Protein AF-A0A7J9IEH3-F1 (afdb_monomer_lite)

Structure (mmCIF, N/CA/C/O backbone):
data_AF-A0A7J9IEH3-F1
#
_entry.id   AF-A0A7J9IEH3-F1
#
loop_
_atom_site.group_PDB
_atom_site.id
_atom_site.type_symbol
_atom_site.label_atom_id
_atom_site.label_alt_id
_atom_site.label_comp_id
_atom_site.label_asym_id
_atom_site.label_entity_id
_atom_site.label_seq_id
_atom_site.pdbx_PDB_ins_code
_atom_site.Cartn_x
_atom_site.Cartn_y
_atom_site.Cartn_z
_atom_site.occupancy
_atom_site.B_iso_or_equiv
_atom_site.auth_seq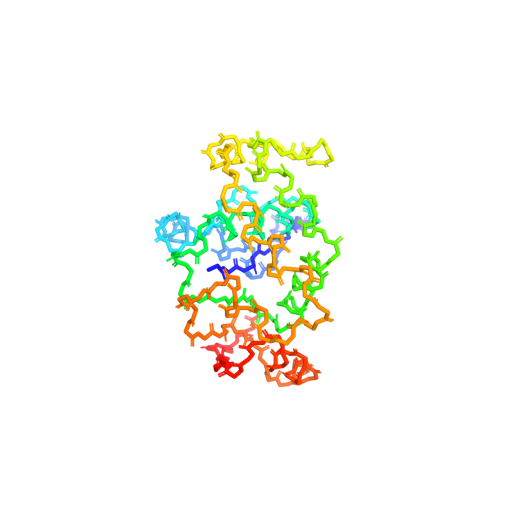_id
_atom_site.auth_comp_id
_atom_site.auth_asym_id
_atom_site.auth_atom_id
_atom_site.pdbx_PDB_model_num
ATOM 1 N N . MET A 1 1 ? -7.957 0.640 -4.911 1.00 93.56 1 MET A N 1
ATOM 2 C CA . MET A 1 1 ? -6.603 0.863 -4.373 1.00 93.56 1 MET A CA 1
ATOM 3 C C . MET A 1 1 ? -5.645 -0.097 -5.059 1.00 93.56 1 MET A C 1
ATOM 5 O O . MET A 1 1 ? -5.753 -1.296 -4.860 1.00 93.56 1 MET A O 1
ATOM 9 N N . GLU A 1 2 ? -4.714 0.398 -5.866 1.00 95.44 2 GLU A N 1
ATOM 10 C CA . GLU A 1 2 ? -3.669 -0.443 -6.461 1.00 95.44 2 GLU A CA 1
ATOM 11 C C . GLU A 1 2 ? -2.302 0.057 -5.999 1.00 95.44 2 GLU A C 1
ATOM 13 O O . GLU A 1 2 ? -2.014 1.248 -6.094 1.00 95.44 2 GLU A O 1
ATOM 18 N N . LEU A 1 3 ? -1.494 -0.856 -5.464 1.00 97.25 3 LEU A N 1
ATOM 19 C CA . LEU A 1 3 ? -0.178 -0.586 -4.907 1.00 97.25 3 LEU A CA 1
ATOM 20 C C . LEU A 1 3 ? 0.850 -0.580 -6.036 1.00 97.25 3 LEU A C 1
ATOM 22 O O . LEU A 1 3 ? 1.238 -1.637 -6.550 1.00 97.25 3 LEU A O 1
ATOM 26 N N . MET A 1 4 ? 1.280 0.616 -6.422 1.00 97.00 4 MET A N 1
ATOM 27 C CA . MET A 1 4 ? 2.117 0.856 -7.595 1.00 97.00 4 MET A CA 1
ATOM 28 C C . MET A 1 4 ? 3.425 1.528 -7.193 1.00 97.00 4 MET A C 1
ATOM 30 O O . MET A 1 4 ? 3.426 2.564 -6.540 1.00 97.00 4 MET A O 1
ATOM 34 N N . PHE A 1 5 ? 4.552 0.959 -7.614 1.00 96.31 5 PHE A N 1
ATOM 35 C CA . PHE A 1 5 ? 5.878 1.464 -7.259 1.00 96.31 5 PHE A CA 1
ATOM 36 C C . PHE A 1 5 ? 6.718 1.640 -8.518 1.00 96.31 5 PHE A C 1
ATOM 38 O O . PHE A 1 5 ? 7.091 0.658 -9.165 1.00 96.31 5 PHE A O 1
ATOM 45 N N . ALA A 1 6 ? 7.031 2.884 -8.869 1.00 94.31 6 ALA A N 1
ATOM 46 C CA . ALA A 1 6 ? 7.991 3.168 -9.920 1.00 94.31 6 ALA A CA 1
ATOM 47 C C . ALA A 1 6 ? 9.421 3.056 -9.375 1.00 94.31 6 ALA A C 1
ATOM 49 O O . ALA A 1 6 ? 9.722 3.439 -8.246 1.00 94.31 6 ALA A O 1
ATOM 50 N N . LYS A 1 7 ? 10.329 2.542 -10.204 1.00 88.19 7 LYS A N 1
ATOM 51 C CA . LYS A 1 7 ? 11.772 2.560 -9.936 1.00 88.19 7 LYS A CA 1
ATOM 52 C C . LYS A 1 7 ? 12.474 3.553 -10.858 1.00 88.19 7 LYS A C 1
ATOM 54 O O . LYS A 1 7 ? 12.063 3.667 -12.020 1.00 88.19 7 LYS A O 1
ATOM 59 N N . PRO A 1 8 ? 13.509 4.264 -10.374 1.00 86.56 8 PRO A N 1
ATOM 60 C CA . PRO A 1 8 ? 14.283 5.165 -11.213 1.00 86.56 8 PRO A CA 1
ATOM 61 C C . PRO A 1 8 ? 14.902 4.391 -12.381 1.00 86.56 8 PRO A C 1
ATOM 63 O O . PRO A 1 8 ? 15.298 3.235 -12.247 1.00 86.56 8 PRO A O 1
ATOM 66 N N . GLY A 1 9 ? 14.924 5.032 -13.547 1.00 87.88 9 GLY A N 1
ATOM 67 C CA . GLY A 1 9 ? 15.653 4.514 -14.698 1.00 87.88 9 GLY A CA 1
ATOM 68 C C . GLY A 1 9 ? 17.128 4.886 -14.615 1.00 87.88 9 GLY A C 1
ATOM 69 O O . GLY A 1 9 ? 17.488 5.821 -13.904 1.00 87.88 9 GLY A O 1
ATOM 70 N N . ILE A 1 10 ? 17.948 4.186 -15.387 1.00 93.69 10 ILE A N 1
ATOM 71 C CA . ILE A 1 10 ? 19.361 4.502 -15.589 1.00 93.69 10 ILE A CA 1
ATOM 72 C C . ILE A 1 10 ? 19.593 4.904 -17.044 1.00 93.69 10 ILE A C 1
ATOM 74 O O . ILE A 1 10 ? 18.880 4.458 -17.946 1.00 93.69 10 ILE A O 1
ATOM 78 N N . GLU A 1 11 ? 20.586 5.750 -17.276 1.00 96.06 11 GLU A N 1
ATOM 79 C CA . GLU A 1 11 ? 21.063 6.063 -18.618 1.00 96.06 11 GLU A CA 1
ATOM 80 C C . GLU A 1 11 ? 22.251 5.161 -18.948 1.00 96.06 11 GLU A C 1
ATOM 82 O O . GLU A 1 11 ? 23.162 4.984 -18.142 1.00 96.06 11 GLU A O 1
ATOM 87 N N . THR A 1 12 ? 22.200 4.523 -20.111 1.00 96.44 12 THR A N 1
ATOM 88 C CA . THR A 1 12 ? 23.291 3.680 -20.608 1.00 96.44 12 THR A CA 1
ATOM 89 C C . THR A 1 12 ? 24.391 4.551 -21.227 1.00 96.44 12 THR A C 1
ATOM 91 O O . THR A 1 12 ? 24.102 5.672 -21.644 1.00 96.44 12 THR A O 1
ATOM 94 N N . PRO A 1 13 ? 25.622 4.035 -21.411 1.00 97.62 13 PRO A N 1
ATOM 95 C CA . PRO A 1 13 ? 26.694 4.776 -22.089 1.00 97.62 13 PRO A CA 1
ATOM 96 C C . PRO A 1 13 ? 26.346 5.265 -23.507 1.00 97.62 13 PRO A C 1
ATOM 98 O O . PRO A 1 13 ? 26.970 6.191 -24.008 1.00 97.62 13 PRO A O 1
ATOM 101 N N . SER A 1 14 ? 25.344 4.656 -24.151 1.00 96.19 14 SER A N 1
ATOM 102 C CA . SER A 1 14 ? 24.843 5.056 -25.474 1.00 96.19 14 SER A CA 1
ATOM 103 C C . SER A 1 14 ? 23.824 6.210 -25.452 1.00 96.19 14 SER A C 1
ATOM 105 O O . SER A 1 14 ? 23.314 6.590 -26.502 1.00 96.19 14 SER A O 1
ATOM 107 N N . GLY A 1 15 ? 23.466 6.733 -24.273 1.00 95.75 15 GLY A N 1
ATOM 108 C CA . GLY A 1 15 ? 22.411 7.743 -24.093 1.00 95.75 15 GLY A CA 1
ATOM 109 C C . GLY A 1 15 ? 20.986 7.170 -24.031 1.00 95.75 15 GLY A C 1
ATOM 110 O O . GLY A 1 15 ? 20.013 7.896 -23.818 1.00 95.75 15 GLY A O 1
ATOM 111 N N . LEU A 1 16 ? 20.818 5.851 -24.192 1.00 95.25 16 LEU A N 1
ATOM 112 C CA . LEU A 1 16 ? 19.511 5.201 -24.064 1.00 95.25 16 LEU A CA 1
ATOM 113 C C . LEU A 1 16 ? 19.104 5.049 -22.594 1.00 95.25 16 LEU A C 1
ATOM 115 O O . LEU A 1 16 ? 19.905 4.621 -21.764 1.00 95.25 16 LEU A O 1
ATOM 119 N N . LYS A 1 17 ? 17.829 5.319 -22.285 1.00 94.00 17 LYS A N 1
ATOM 120 C CA . LYS A 1 17 ? 17.251 5.137 -20.942 1.00 94.00 17 LYS A CA 1
ATOM 121 C C . LYS A 1 17 ? 16.735 3.711 -20.736 1.00 94.00 17 LYS A C 1
ATOM 123 O O . LYS A 1 17 ? 15.781 3.295 -21.401 1.00 94.00 17 LYS A O 1
ATOM 128 N N . ALA A 1 18 ? 17.291 3.010 -19.752 1.00 94.44 18 ALA A N 1
ATOM 129 C CA . ALA A 1 18 ? 16.840 1.703 -19.286 1.00 94.44 18 ALA A CA 1
ATOM 130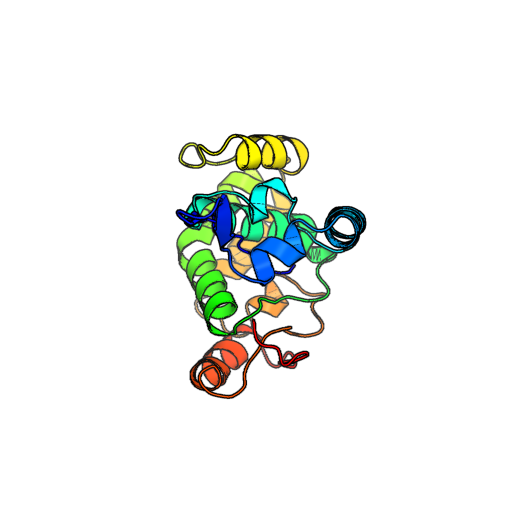 C C . ALA A 1 18 ? 15.993 1.849 -18.010 1.00 94.44 18 ALA A C 1
ATOM 132 O O . ALA A 1 18 ? 16.356 2.554 -17.072 1.00 94.44 18 ALA A O 1
ATOM 133 N N . SER A 1 19 ? 14.820 1.218 -17.973 1.00 94.00 19 SER A N 1
ATOM 134 C CA . SER A 1 19 ? 13.922 1.234 -16.807 1.00 94.00 19 SER A CA 1
ATOM 135 C C . SER A 1 19 ? 12.929 0.081 -16.888 1.00 94.00 19 SER A C 1
ATOM 137 O O . SER A 1 19 ? 12.708 -0.456 -17.973 1.00 94.00 19 SER A O 1
ATOM 139 N N . ALA A 1 20 ? 12.312 -0.269 -15.758 1.00 93.62 20 ALA A N 1
ATOM 140 C CA . ALA A 1 20 ? 11.245 -1.263 -15.726 1.00 93.62 20 ALA A CA 1
ATOM 141 C C . ALA A 1 20 ? 10.070 -0.856 -16.633 1.00 93.62 20 ALA A C 1
ATOM 143 O O . ALA A 1 20 ? 9.688 0.320 -16.678 1.00 93.62 20 ALA A O 1
ATOM 144 N N . VAL A 1 21 ? 9.464 -1.834 -17.314 1.00 94.00 21 VAL A N 1
ATOM 145 C CA . VAL A 1 21 ? 8.304 -1.609 -18.193 1.00 94.00 21 VAL A CA 1
ATOM 146 C C . VAL A 1 21 ? 7.152 -0.916 -17.455 1.00 94.00 21 VAL A C 1
ATOM 148 O O . VAL A 1 21 ? 6.574 0.033 -17.983 1.00 94.00 21 VAL A O 1
ATOM 151 N N . SER A 1 22 ? 6.898 -1.287 -16.196 1.00 92.12 22 SER A N 1
ATOM 152 C CA . SER A 1 22 ? 5.886 -0.658 -15.336 1.00 92.12 22 SER A CA 1
ATOM 153 C C . SER A 1 22 ? 6.175 0.824 -15.088 1.00 92.12 22 SER A C 1
ATOM 155 O O . SER A 1 22 ? 5.293 1.655 -15.282 1.00 92.12 22 SER A O 1
ATOM 157 N N . THR A 1 23 ? 7.423 1.190 -14.764 1.00 92.94 23 THR A N 1
ATOM 158 C CA . THR A 1 23 ? 7.835 2.598 -14.627 1.00 92.94 23 THR A CA 1
ATOM 159 C C . THR A 1 23 ? 7.527 3.387 -15.900 1.00 92.94 23 THR A C 1
ATOM 161 O O . THR A 1 23 ? 7.050 4.520 -15.820 1.00 92.94 23 THR A O 1
ATOM 164 N N . ARG A 1 24 ? 7.814 2.827 -17.084 1.00 92.00 24 ARG A N 1
ATOM 165 C CA . ARG A 1 24 ? 7.531 3.505 -18.361 1.00 92.00 24 ARG A CA 1
ATOM 166 C C . ARG A 1 24 ? 6.030 3.633 -18.600 1.00 92.00 24 ARG A C 1
ATOM 168 O O . ARG A 1 24 ? 5.588 4.716 -18.973 1.00 92.00 24 ARG A O 1
ATOM 175 N N . ALA A 1 25 ? 5.265 2.576 -18.333 1.00 91.38 25 ALA A N 1
ATOM 176 C CA . ALA A 1 25 ? 3.811 2.577 -18.457 1.00 91.38 25 ALA A CA 1
ATOM 177 C C . ALA A 1 25 ? 3.170 3.651 -17.562 1.00 91.38 25 ALA A C 1
ATOM 179 O O . ALA A 1 25 ? 2.393 4.470 -18.049 1.00 91.38 25 ALA A O 1
ATOM 180 N N . PHE A 1 26 ? 3.586 3.740 -16.293 1.00 92.88 26 PHE A N 1
ATOM 181 C CA . PHE A 1 26 ? 3.091 4.751 -15.354 1.00 92.88 26 PHE A CA 1
ATOM 182 C C . PHE A 1 26 ? 3.448 6.190 -15.767 1.00 92.88 26 PHE A C 1
ATOM 184 O O . PHE A 1 26 ? 2.747 7.132 -15.406 1.00 92.88 26 PHE A O 1
ATOM 191 N N . LYS A 1 27 ? 4.519 6.401 -16.546 1.00 92.06 27 LYS A N 1
ATOM 192 C CA . LYS A 1 27 ? 4.868 7.731 -17.084 1.00 92.06 27 LYS A CA 1
ATOM 193 C C . LYS A 1 27 ? 4.008 8.147 -18.282 1.00 92.06 27 LYS A C 1
ATOM 195 O O . LYS A 1 27 ? 4.016 9.334 -18.617 1.00 92.06 27 LYS A O 1
ATOM 200 N N . GLY A 1 28 ? 3.306 7.211 -18.923 1.00 91.94 28 GLY A N 1
ATOM 201 C CA . GLY A 1 28 ? 2.490 7.468 -20.108 1.00 91.94 28 GLY A CA 1
ATOM 202 C C . GLY A 1 28 ? 1.374 8.485 -19.849 1.00 91.94 28 GLY A C 1
ATOM 203 O O . GLY A 1 28 ? 0.756 8.492 -18.785 1.00 91.94 28 GLY A O 1
ATOM 204 N N . SER A 1 29 ? 1.092 9.341 -20.834 1.00 90.06 29 SER A N 1
ATOM 205 C CA . SER A 1 29 ? 0.052 10.378 -20.740 1.00 90.06 29 SER A CA 1
ATOM 206 C C . SER A 1 29 ? -1.335 9.790 -20.474 1.00 90.06 29 SER A C 1
ATOM 208 O O . SER A 1 29 ? -2.060 10.305 -19.626 1.00 90.06 29 SER A O 1
ATOM 210 N N . SER A 1 30 ? -1.673 8.674 -21.127 1.00 91.62 30 SER A N 1
ATOM 211 C CA . SER A 1 30 ? -2.942 7.973 -20.916 1.00 91.62 30 SER A CA 1
ATOM 212 C C . SER A 1 30 ? -3.105 7.504 -19.472 1.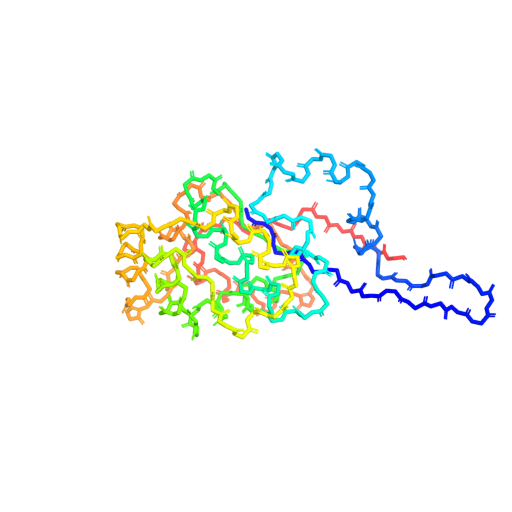00 91.62 30 SER A C 1
ATOM 214 O O . SER A 1 30 ? -4.165 7.706 -18.888 1.00 91.62 30 SER A O 1
ATOM 216 N N . PHE A 1 31 ? -2.047 6.948 -18.867 1.00 92.75 31 PHE A N 1
ATOM 217 C CA . PHE A 1 31 ? -2.079 6.525 -17.466 1.00 92.75 31 PHE A CA 1
ATOM 218 C C . PHE A 1 31 ? -2.266 7.722 -16.527 1.00 92.75 31 PHE A C 1
ATOM 220 O O . PHE A 1 31 ? -3.143 7.705 -15.668 1.00 92.75 31 PHE A O 1
ATOM 227 N N . LYS A 1 32 ? -1.513 8.809 -16.737 1.00 91.81 32 LYS A N 1
ATOM 228 C CA . LYS A 1 32 ? -1.660 10.039 -15.941 1.00 91.81 32 LYS A CA 1
ATOM 229 C C . LYS A 1 32 ? -3.074 10.623 -16.004 1.00 91.81 32 LYS A C 1
ATOM 231 O O . LYS A 1 32 ? -3.568 11.112 -14.995 1.00 91.81 32 LYS A O 1
ATOM 236 N N . ALA A 1 33 ? -3.726 10.561 -17.166 1.00 92.19 33 ALA A N 1
ATOM 237 C CA . ALA A 1 33 ? -5.073 11.097 -17.357 1.00 92.19 33 ALA A CA 1
ATOM 238 C C . ALA A 1 33 ? -6.166 10.285 -16.636 1.00 92.19 33 ALA A C 1
ATOM 240 O O . ALA A 1 33 ? -7.179 10.855 -16.222 1.00 92.19 33 ALA A O 1
ATOM 241 N N . ILE A 1 34 ? -5.981 8.968 -16.492 1.00 93.75 34 ILE A N 1
ATOM 242 C CA . ILE A 1 34 ? -6.936 8.095 -15.788 1.00 93.75 34 ILE A CA 1
ATOM 243 C C . ILE A 1 34 ? -6.638 7.975 -14.293 1.00 93.75 34 ILE A C 1
ATOM 245 O O . ILE A 1 34 ? -7.556 7.697 -13.525 1.00 93.75 34 ILE A O 1
ATOM 249 N N . LEU A 1 35 ? -5.385 8.202 -13.879 1.00 92.88 35 LEU A N 1
ATOM 250 C CA . LEU A 1 35 ? -4.927 7.992 -12.509 1.00 92.88 35 LEU A CA 1
ATOM 251 C C . LEU A 1 35 ? -5.847 8.626 -11.446 1.00 92.88 35 LEU A C 1
ATOM 253 O O . LEU A 1 35 ? -6.373 7.872 -10.628 1.00 92.88 35 LEU A O 1
ATOM 257 N N . PRO A 1 36 ? -6.132 9.947 -11.472 1.00 90.69 36 PRO A N 1
ATOM 258 C CA . PRO A 1 36 ? -6.956 10.585 -10.441 1.00 90.69 36 PRO A CA 1
ATOM 259 C C . PRO A 1 36 ? -8.435 10.168 -10.476 1.00 90.69 36 PRO A C 1
ATOM 261 O O . PRO A 1 36 ? -9.176 10.499 -9.561 1.00 90.69 36 PRO A O 1
ATOM 264 N N . LYS A 1 37 ? -8.888 9.482 -11.535 1.00 91.31 37 LYS A N 1
ATOM 265 C CA . LYS A 1 37 ? -10.283 9.034 -11.682 1.00 91.31 37 LYS A CA 1
ATOM 266 C C . LYS A 1 37 ? -10.516 7.629 -11.138 1.00 91.31 37 LYS A C 1
ATOM 268 O O . LYS A 1 37 ? -11.649 7.288 -10.825 1.00 91.31 37 LYS A O 1
ATOM 273 N N . LEU A 1 38 ? -9.474 6.796 -11.120 1.00 92.50 38 LEU A N 1
ATOM 274 C CA . LEU A 1 38 ? -9.596 5.357 -10.868 1.00 92.50 38 LEU A CA 1
ATOM 275 C C . LEU A 1 38 ? -8.809 4.883 -9.644 1.00 92.50 38 LEU A C 1
ATOM 277 O O . LEU A 1 38 ? -9.073 3.793 -9.134 1.00 92.50 38 LEU A O 1
ATOM 281 N N . TYR A 1 39 ? -7.837 5.667 -9.178 1.00 94.81 39 TYR A N 1
ATOM 282 C CA . TYR A 1 39 ? -6.899 5.239 -8.151 1.00 94.81 39 TYR A CA 1
ATOM 283 C C . TYR A 1 39 ? -6.854 6.201 -6.975 1.00 94.81 39 TYR A C 1
ATOM 285 O O . TYR A 1 39 ? -6.887 7.416 -7.126 1.00 94.81 39 TYR A O 1
ATOM 293 N N . THR A 1 40 ? -6.693 5.618 -5.791 1.00 94.31 40 THR A N 1
ATOM 294 C CA . THR A 1 40 ? -6.621 6.329 -4.511 1.00 94.31 40 THR A CA 1
ATOM 295 C C . THR A 1 40 ? -5.299 7.069 -4.310 1.00 94.31 40 THR A C 1
ATOM 297 O O . THR A 1 40 ? -5.211 7.952 -3.461 1.00 94.31 40 THR A O 1
ATOM 300 N N . SER A 1 41 ? -4.248 6.677 -5.035 1.00 95.06 41 SER A N 1
ATOM 301 C CA . SER A 1 41 ? -2.884 7.168 -4.841 1.00 95.06 41 SER A CA 1
ATOM 302 C C . SER A 1 41 ? -2.479 8.133 -5.961 1.00 95.06 41 SER A C 1
ATOM 304 O O . SER A 1 41 ? -2.471 7.729 -7.126 1.00 95.06 41 SER A O 1
ATOM 306 N N . PRO A 1 42 ? -2.106 9.383 -5.626 1.00 95.12 42 PRO A N 1
ATOM 307 C CA . PRO A 1 42 ? -1.602 10.354 -6.591 1.00 95.12 42 PRO A CA 1
ATOM 308 C C . PRO A 1 42 ? -0.304 9.923 -7.276 1.00 95.12 42 PRO A C 1
ATOM 310 O O . PRO A 1 42 ? 0.431 9.055 -6.794 1.00 95.12 42 PRO A O 1
ATOM 313 N N . PHE A 1 43 ? -0.000 10.585 -8.392 1.00 94.81 43 PHE A N 1
ATOM 314 C CA . PHE A 1 43 ? 1.165 10.294 -9.227 1.00 94.81 43 PHE A CA 1
ATOM 315 C C . PHE A 1 43 ? 2.474 10.419 -8.441 1.00 94.81 43 PHE A C 1
ATOM 317 O O . PHE A 1 43 ? 3.357 9.571 -8.547 1.00 94.81 43 PHE A O 1
ATOM 324 N N . GLU A 1 44 ? 2.573 11.447 -7.608 1.00 94.94 44 GLU A N 1
ATOM 325 C CA . GLU A 1 44 ? 3.727 11.768 -6.775 1.00 94.94 44 GLU A CA 1
ATOM 326 C C . GLU A 1 44 ? 4.094 10.601 -5.853 1.00 94.94 44 GLU A C 1
ATOM 328 O O . GLU A 1 44 ? 5.269 10.289 -5.688 1.00 94.94 44 GLU A O 1
ATOM 333 N N . ILE A 1 45 ? 3.093 9.890 -5.324 1.00 96.81 45 ILE A N 1
ATOM 334 C CA . ILE A 1 45 ? 3.314 8.763 -4.414 1.00 96.81 45 ILE A CA 1
ATOM 335 C C . ILE A 1 45 ? 3.891 7.560 -5.153 1.00 96.81 45 ILE A C 1
ATOM 337 O O . ILE A 1 45 ? 4.810 6.907 -4.658 1.00 96.81 45 ILE A O 1
ATOM 341 N N . ILE A 1 46 ? 3.378 7.271 -6.351 1.00 96.38 46 ILE A N 1
ATOM 342 C CA . ILE A 1 46 ? 3.838 6.151 -7.188 1.00 96.38 46 ILE A CA 1
ATOM 343 C C . ILE A 1 46 ? 5.309 6.344 -7.580 1.00 96.38 46 ILE A C 1
ATOM 345 O O . ILE A 1 46 ? 6.057 5.371 -7.697 1.00 96.38 46 ILE A O 1
ATOM 349 N N . PHE A 1 47 ? 5.719 7.601 -7.771 1.00 95.56 47 PHE A N 1
ATOM 350 C CA . PHE A 1 47 ? 7.067 7.993 -8.181 1.00 95.56 47 PHE A CA 1
ATOM 351 C C . PHE A 1 47 ? 7.981 8.428 -7.034 1.00 95.56 47 PHE A C 1
ATOM 353 O O . PHE A 1 47 ? 9.128 8.795 -7.300 1.00 95.56 47 PHE A O 1
ATOM 360 N N . CYS A 1 48 ? 7.524 8.336 -5.784 1.00 96.44 48 CYS A N 1
ATOM 361 C CA . CYS A 1 48 ? 8.373 8.580 -4.630 1.00 96.44 48 CYS A CA 1
ATOM 362 C C . CYS A 1 48 ? 9.551 7.578 -4.638 1.00 96.44 48 CYS A C 1
ATOM 364 O O . CYS A 1 48 ? 9.330 6.360 -4.675 1.00 96.44 48 CYS A O 1
ATOM 366 N N . PRO A 1 49 ? 10.811 8.057 -4.629 1.00 93.88 49 PRO A N 1
ATOM 367 C CA . PRO A 1 49 ? 11.987 7.193 -4.725 1.00 93.88 49 PRO A CA 1
ATOM 368 C C . PRO A 1 49 ? 12.151 6.307 -3.483 1.00 93.88 49 PRO A C 1
ATOM 370 O O . PRO A 1 49 ? 12.637 5.175 -3.585 1.00 93.88 49 PRO A O 1
ATOM 373 N N . ASP A 1 50 ? 11.700 6.789 -2.323 1.00 96.56 50 ASP A N 1
ATOM 374 C CA . ASP A 1 50 ? 11.637 6.005 -1.099 1.00 96.56 50 ASP A CA 1
ATOM 375 C C . ASP A 1 50 ? 10.385 5.116 -1.107 1.00 96.56 50 ASP A C 1
ATOM 377 O O . ASP A 1 50 ? 9.252 5.541 -0.872 1.00 96.56 50 ASP A O 1
ATOM 381 N N . THR A 1 51 ? 10.602 3.824 -1.350 1.00 95.38 51 THR A N 1
ATOM 382 C CA . THR A 1 51 ? 9.520 2.834 -1.407 1.00 95.38 51 THR A CA 1
ATOM 383 C C . THR A 1 51 ? 8.790 2.686 -0.067 1.00 95.38 51 THR A C 1
ATOM 385 O O . THR A 1 51 ? 7.611 2.336 -0.068 1.00 95.38 51 THR A O 1
ATOM 388 N N . LYS A 1 52 ? 9.443 2.965 1.071 1.00 97.50 52 LYS A N 1
ATOM 389 C CA . LYS A 1 52 ? 8.801 2.916 2.391 1.00 97.50 52 LYS A CA 1
ATOM 390 C C . LYS A 1 52 ? 7.809 4.070 2.544 1.00 97.50 52 LYS A C 1
ATOM 392 O O . LYS A 1 52 ? 6.669 3.831 2.934 1.00 97.50 52 LYS A O 1
ATOM 397 N N . GLN A 1 53 ? 8.221 5.288 2.190 1.00 98.25 53 GLN A N 1
ATOM 398 C CA . GLN A 1 53 ? 7.342 6.464 2.220 1.00 98.25 53 GLN A CA 1
ATOM 399 C C . GLN A 1 53 ? 6.181 6.317 1.235 1.00 98.25 53 GLN A C 1
ATOM 401 O O . GLN A 1 53 ? 5.030 6.550 1.604 1.00 98.25 53 GLN A O 1
ATOM 406 N N . SER A 1 54 ? 6.471 5.842 0.018 1.00 98.00 54 SER A N 1
ATOM 407 C CA . SER A 1 54 ? 5.450 5.520 -0.982 1.00 98.00 54 SER A CA 1
ATOM 408 C C . SER A 1 54 ? 4.423 4.531 -0.428 1.00 98.00 54 SER A C 1
ATOM 410 O O . SER A 1 54 ? 3.229 4.813 -0.440 1.00 98.00 54 SER A O 1
ATOM 412 N N . MET A 1 55 ? 4.870 3.396 0.125 1.00 98.38 55 MET A N 1
ATOM 413 C CA . MET A 1 55 ? 3.979 2.360 0.659 1.00 98.38 55 MET A CA 1
ATOM 414 C C . MET A 1 55 ? 3.088 2.891 1.784 1.00 98.38 55 MET A C 1
ATOM 416 O O . MET A 1 55 ? 1.884 2.640 1.769 1.00 98.38 55 MET A O 1
ATOM 420 N N . TYR A 1 56 ? 3.664 3.659 2.713 1.00 98.62 56 TYR A N 1
ATOM 421 C CA . TYR A 1 56 ? 2.917 4.282 3.802 1.00 98.62 56 TYR A CA 1
ATOM 422 C C . TYR A 1 56 ? 1.821 5.215 3.276 1.00 98.62 56 TYR A C 1
ATOM 424 O O . TYR A 1 56 ? 0.659 5.071 3.649 1.00 98.62 56 TYR A O 1
ATOM 432 N N . CYS A 1 57 ? 2.158 6.111 2.344 1.00 98.31 57 CYS A N 1
ATOM 433 C CA . CYS A 1 57 ? 1.197 7.060 1.783 1.00 98.31 57 CYS A CA 1
ATOM 434 C C . CYS A 1 57 ? 0.106 6.371 0.948 1.00 98.31 57 CYS A C 1
ATOM 436 O O . CYS A 1 57 ? -1.057 6.759 1.029 1.00 98.31 57 CYS A O 1
ATOM 438 N N . GLN A 1 58 ? 0.438 5.330 0.172 1.00 98.56 58 GLN A N 1
ATOM 439 C CA . GLN A 1 58 ? -0.567 4.585 -0.600 1.00 98.56 58 GLN A CA 1
ATOM 440 C C . GLN A 1 58 ? -1.590 3.899 0.306 1.00 98.56 58 GLN A C 1
ATOM 442 O O . GLN A 1 58 ? -2.788 3.977 0.033 1.00 98.56 58 GLN A O 1
ATOM 447 N N . ILE A 1 59 ? -1.131 3.279 1.398 1.00 98.56 59 ILE A N 1
ATOM 448 C CA . ILE A 1 59 ? -2.011 2.654 2.392 1.00 98.56 59 ILE A CA 1
ATOM 449 C C . ILE A 1 59 ? -2.853 3.721 3.099 1.00 98.56 59 ILE A C 1
ATOM 451 O O . ILE A 1 59 ? -4.070 3.570 3.169 1.00 98.56 59 ILE A O 1
ATOM 455 N N . LEU A 1 60 ? -2.239 4.820 3.553 1.00 98.56 60 LEU A N 1
ATOM 456 C CA . LEU A 1 60 ? -2.938 5.929 4.208 1.00 98.56 60 LEU A CA 1
ATOM 457 C C . LEU A 1 60 ? -4.075 6.477 3.335 1.00 98.56 60 LEU A C 1
ATOM 459 O O . LEU A 1 60 ? -5.213 6.582 3.786 1.00 98.56 60 LEU A O 1
ATOM 463 N N . PHE A 1 61 ? -3.802 6.772 2.064 1.00 97.81 61 PHE A N 1
ATOM 464 C CA . PHE A 1 61 ? -4.820 7.309 1.156 1.00 97.81 61 PHE A CA 1
ATOM 465 C C . PHE A 1 61 ? -5.881 6.274 0.790 1.00 97.81 61 PHE A C 1
ATOM 467 O O . PHE A 1 61 ? -7.043 6.632 0.598 1.00 97.81 61 PHE A O 1
ATOM 474 N N . GLY A 1 62 ? -5.505 4.995 0.735 1.00 98.00 62 GLY A N 1
ATOM 475 C CA . GLY A 1 62 ? -6.447 3.894 0.590 1.00 98.00 62 GLY A CA 1
ATOM 476 C C . GLY A 1 62 ? -7.390 3.744 1.784 1.00 98.00 62 GLY A C 1
A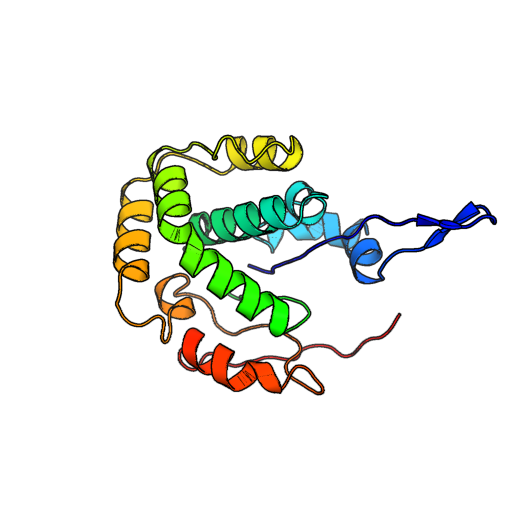TOM 477 O O . GLY A 1 62 ? -8.557 3.422 1.581 1.00 98.00 62 GLY A O 1
ATOM 478 N N . LEU A 1 63 ? -6.917 3.991 3.009 1.00 98.44 63 LEU A N 1
ATOM 479 C CA . LEU A 1 63 ? -7.744 3.987 4.222 1.00 98.44 63 LEU A CA 1
ATOM 480 C C . LEU A 1 63 ? -8.692 5.192 4.272 1.00 98.44 63 LEU A C 1
ATOM 482 O O . LEU A 1 63 ? -9.863 5.029 4.597 1.00 98.44 63 LEU A O 1
ATOM 486 N N . ILE A 1 64 ? -8.217 6.383 3.891 1.00 98.00 64 ILE A N 1
ATOM 487 C CA . ILE A 1 64 ? -9.049 7.600 3.822 1.00 98.00 64 ILE A CA 1
ATOM 488 C C . ILE A 1 64 ? -10.207 7.422 2.835 1.00 98.00 64 ILE A C 1
ATOM 490 O O . ILE A 1 64 ? -11.336 7.797 3.129 1.00 98.00 64 ILE A O 1
ATOM 494 N N . GLN A 1 65 ? -9.942 6.801 1.685 1.00 97.06 65 GLN A N 1
ATOM 495 C CA . GLN A 1 65 ? -10.932 6.557 0.630 1.00 97.06 65 GLN A CA 1
ATOM 496 C C . GLN A 1 65 ? -11.563 5.159 0.735 1.00 97.06 65 GLN A C 1
ATOM 498 O O . GLN A 1 65 ? -11.991 4.590 -0.271 1.00 97.06 65 GLN A O 1
ATOM 503 N N . ARG A 1 66 ? -11.602 4.555 1.932 1.00 97.56 66 ARG A N 1
ATOM 504 C CA . ARG A 1 66 ? -11.941 3.130 2.098 1.00 97.56 66 ARG A CA 1
ATOM 505 C C . ARG A 1 66 ? -13.278 2.715 1.483 1.00 97.56 66 ARG A C 1
ATOM 507 O O . ARG A 1 66 ? -13.393 1.613 0.949 1.00 97.56 66 ARG A O 1
ATOM 514 N N . ASP A 1 67 ? -14.267 3.605 1.524 1.00 97.19 67 ASP A N 1
ATOM 515 C CA . ASP A 1 67 ? -15.621 3.359 1.027 1.00 97.19 67 ASP A CA 1
ATOM 516 C C . ASP A 1 67 ? -15.753 3.509 -0.494 1.00 97.19 67 ASP A C 1
ATOM 518 O O . ASP A 1 67 ? -16.813 3.219 -1.050 1.00 97.19 67 ASP A O 1
ATOM 522 N N . GLU A 1 68 ? -14.690 3.920 -1.181 1.00 97.00 68 GLU A N 1
ATOM 523 C CA . GLU A 1 68 ? -14.607 4.005 -2.644 1.00 97.00 68 GLU A CA 1
ATOM 524 C C . GLU A 1 68 ? -13.812 2.831 -3.238 1.00 97.00 68 GLU A C 1
ATOM 526 O O . GLU A 1 68 ? -13.860 2.562 -4.440 1.00 97.00 68 GLU A O 1
ATOM 531 N N . VAL A 1 69 ? -13.093 2.080 -2.398 1.00 98.12 69 VAL A N 1
ATOM 532 C CA . VAL A 1 69 ? -12.242 0.976 -2.841 1.00 98.12 69 VAL A CA 1
ATOM 533 C C . VAL A 1 69 ? -13.086 -0.238 -3.234 1.00 98.12 69 VAL A C 1
ATOM 535 O O . VAL A 1 69 ? -13.608 -0.970 -2.396 1.00 98.12 69 VAL A O 1
ATOM 538 N N . VAL A 1 70 ? -13.168 -0.484 -4.544 1.00 97.94 70 VAL A N 1
ATOM 539 C CA . VAL A 1 70 ? -13.831 -1.666 -5.131 1.00 97.94 70 VAL A CA 1
ATOM 540 C C . VAL A 1 70 ? -12.864 -2.793 -5.506 1.00 97.94 70 VAL A C 1
ATOM 542 O O . VAL A 1 70 ? -13.287 -3.930 -5.704 1.00 97.94 70 VAL A O 1
ATOM 545 N N . MET A 1 71 ? -11.567 -2.501 -5.588 1.00 97.12 71 MET A N 1
ATOM 546 C CA . MET A 1 71 ? -10.509 -3.455 -5.931 1.00 97.12 71 MET A CA 1
ATOM 547 C C . MET A 1 71 ? -9.242 -3.120 -5.148 1.00 97.12 71 MET A C 1
ATOM 549 O O . MET A 1 71 ? -8.901 -1.940 -5.010 1.00 97.12 71 MET A O 1
ATOM 553 N N . ILE A 1 72 ? -8.556 -4.154 -4.656 1.00 97.88 72 ILE A N 1
ATOM 554 C CA . ILE A 1 72 ? -7.232 -4.048 -4.035 1.00 97.88 72 ILE A CA 1
ATOM 555 C C . ILE A 1 72 ? -6.238 -4.856 -4.850 1.00 97.88 72 ILE A C 1
ATOM 557 O O . ILE A 1 72 ? -6.558 -5.956 -5.283 1.00 97.88 72 ILE A O 1
ATOM 561 N N . GLY A 1 73 ? -5.035 -4.345 -5.078 1.00 96.94 73 GLY A N 1
ATOM 562 C CA . GLY A 1 73 ? -4.102 -5.079 -5.917 1.00 96.94 73 GLY A CA 1
ATOM 563 C C . GLY A 1 73 ? -2.693 -4.538 -5.952 1.00 96.94 73 GLY A C 1
ATOM 564 O O . GLY A 1 73 ? -2.385 -3.485 -5.404 1.00 96.94 73 GLY A O 1
ATOM 565 N N . SER A 1 74 ? -1.843 -5.303 -6.616 1.00 97.31 74 SER A N 1
ATOM 566 C CA . SER A 1 74 ? -0.514 -4.924 -7.084 1.00 97.31 74 SER A CA 1
ATOM 567 C C . SER A 1 74 ? -0.121 -5.911 -8.176 1.00 97.31 74 SER A C 1
ATOM 569 O O . SER A 1 74 ? -0.711 -6.988 -8.270 1.00 97.31 74 SER A O 1
ATOM 571 N N . ILE A 1 75 ? 0.923 -5.605 -8.947 1.00 96.19 75 ILE A N 1
ATOM 572 C CA . ILE A 1 75 ? 1.387 -6.487 -10.025 1.00 96.19 75 ILE A CA 1
ATOM 573 C C . ILE A 1 75 ? 1.626 -7.917 -9.518 1.00 96.19 75 ILE A C 1
ATOM 575 O O . ILE A 1 75 ? 1.172 -8.867 -10.146 1.00 96.19 75 ILE A O 1
ATOM 579 N N . PHE A 1 76 ? 2.272 -8.077 -8.362 1.00 97.12 76 PHE A N 1
ATOM 580 C CA . PHE A 1 76 ? 2.613 -9.384 -7.796 1.00 97.12 76 PHE A CA 1
ATOM 581 C C . PHE A 1 76 ? 2.009 -9.593 -6.408 1.00 97.12 76 PHE A C 1
ATOM 583 O O . PHE A 1 76 ? 1.989 -8.664 -5.593 1.00 97.12 76 PHE A O 1
ATOM 590 N N . ALA A 1 77 ? 1.597 -10.835 -6.125 1.00 97.69 77 ALA A N 1
ATOM 591 C CA . ALA A 1 77 ? 0.992 -11.222 -4.850 1.00 97.69 77 ALA A CA 1
ATOM 592 C C . ALA A 1 77 ? 1.892 -10.884 -3.652 1.00 97.69 77 ALA A C 1
ATOM 594 O O . ALA A 1 77 ? 1.415 -10.410 -2.620 1.00 97.69 77 ALA A O 1
ATOM 595 N N . SER A 1 78 ? 3.207 -11.042 -3.823 1.00 97.75 78 SER A N 1
ATOM 596 C CA . SER A 1 78 ? 4.219 -10.699 -2.820 1.00 97.75 78 SER A CA 1
ATOM 597 C C . SER A 1 78 ? 4.123 -9.247 -2.344 1.00 97.75 78 SER A C 1
ATOM 599 O O . SER A 1 78 ? 4.284 -8.973 -1.155 1.00 97.75 78 SER A O 1
ATOM 601 N N . THR A 1 79 ? 3.824 -8.310 -3.246 1.00 97.62 79 THR A N 1
ATOM 602 C CA . THR A 1 79 ? 3.670 -6.892 -2.912 1.00 97.62 79 THR A CA 1
ATOM 603 C C . THR A 1 79 ? 2.406 -6.650 -2.098 1.00 97.62 79 THR A C 1
ATOM 605 O O . THR A 1 79 ? 2.458 -5.908 -1.122 1.00 97.62 79 THR A O 1
ATOM 608 N N . VAL A 1 80 ? 1.293 -7.303 -2.449 1.00 97.94 80 VAL A N 1
ATOM 609 C CA . VAL A 1 80 ? 0.035 -7.192 -1.694 1.00 97.94 80 VAL A CA 1
ATOM 610 C C . VAL A 1 80 ? 0.232 -7.705 -0.267 1.00 97.94 80 VAL A C 1
ATOM 612 O O . VAL A 1 80 ? -0.049 -6.978 0.683 1.00 97.94 80 VAL A O 1
ATOM 615 N N . VAL A 1 81 ? 0.812 -8.900 -0.107 1.00 98.12 81 VAL A N 1
ATOM 616 C CA . VAL A 1 81 ? 1.151 -9.467 1.209 1.00 98.12 81 VAL A CA 1
ATOM 617 C C . VAL A 1 81 ? 2.065 -8.528 1.994 1.00 98.12 81 VAL A C 1
ATOM 619 O O . VAL A 1 81 ? 1.811 -8.238 3.163 1.00 98.12 81 VAL A O 1
ATOM 622 N N . ARG A 1 82 ? 3.118 -8.003 1.355 1.00 98.06 82 ARG A N 1
ATOM 623 C CA . ARG A 1 82 ? 4.046 -7.066 1.997 1.00 98.06 82 ARG A CA 1
ATOM 624 C C . ARG A 1 82 ? 3.338 -5.805 2.483 1.00 98.06 82 ARG A C 1
ATOM 626 O O . ARG A 1 82 ? 3.658 -5.330 3.566 1.00 98.06 82 ARG A O 1
ATOM 633 N N . SER A 1 83 ? 2.399 -5.268 1.713 1.00 98.19 83 SER A N 1
ATOM 634 C CA . SER A 1 83 ? 1.636 -4.084 2.104 1.00 98.19 83 SER A CA 1
ATOM 635 C C . SER A 1 83 ? 0.657 -4.359 3.242 1.00 98.19 83 SER A C 1
ATOM 637 O O . SER A 1 83 ? 0.515 -3.504 4.110 1.00 98.19 83 SER A O 1
ATOM 639 N N . ILE A 1 84 ? 0.050 -5.548 3.302 1.00 98.00 84 ILE A N 1
ATOM 640 C CA . ILE A 1 84 ? -0.794 -5.950 4.439 1.00 98.00 84 ILE A CA 1
ATOM 641 C C . ILE A 1 84 ? 0.049 -6.059 5.713 1.00 98.00 84 ILE A C 1
ATOM 643 O O . ILE A 1 84 ? -0.291 -5.447 6.719 1.00 98.00 84 ILE A O 1
ATOM 647 N N . LYS A 1 85 ? 1.207 -6.730 5.652 1.00 97.69 85 LYS A N 1
ATOM 648 C CA . LYS A 1 85 ? 2.159 -6.782 6.777 1.00 97.69 85 LYS A CA 1
ATOM 649 C C . LYS A 1 85 ? 2.671 -5.402 7.168 1.00 97.69 85 LYS A C 1
ATOM 651 O O . LYS A 1 85 ? 2.901 -5.118 8.339 1.00 97.69 85 LYS A O 1
ATOM 656 N N . PHE A 1 86 ? 2.893 -4.525 6.194 1.00 98.38 86 PHE A N 1
ATOM 657 C CA . PHE A 1 86 ? 3.299 -3.155 6.478 1.00 98.38 86 PHE A CA 1
ATOM 658 C C . PHE A 1 86 ? 2.197 -2.406 7.233 1.00 98.38 86 PHE A C 1
ATOM 660 O O . PHE A 1 86 ? 2.488 -1.756 8.230 1.00 98.38 86 PHE A O 1
ATOM 667 N N . LEU A 1 87 ? 0.939 -2.540 6.817 1.00 98.31 87 LEU A N 1
ATOM 668 C CA . LEU A 1 87 ? -0.202 -1.995 7.544 1.00 98.31 87 LEU A CA 1
ATOM 669 C C . LEU A 1 87 ? -0.293 -2.568 8.969 1.00 98.31 87 LEU A C 1
ATOM 671 O O . LEU A 1 87 ? -0.401 -1.798 9.916 1.00 98.31 87 LEU A O 1
ATOM 675 N N . GLU A 1 88 ? -0.152 -3.882 9.138 1.00 97.25 88 GLU A N 1
ATOM 676 C CA . GLU A 1 88 ? -0.146 -4.553 10.448 1.00 97.25 88 GLU A CA 1
ATOM 677 C C . GLU A 1 88 ? 0.895 -3.973 11.414 1.00 97.25 88 GLU A C 1
ATOM 679 O O . GLU A 1 88 ? 0.618 -3.777 12.595 1.00 97.25 88 GLU A O 1
ATOM 684 N N . ASN A 1 89 ? 2.068 -3.598 10.907 1.00 97.69 89 ASN A N 1
ATOM 685 C CA . ASN A 1 89 ? 3.128 -3.014 11.727 1.00 97.69 89 ASN A CA 1
ATOM 686 C C . ASN A 1 89 ? 2.971 -1.505 11.987 1.00 97.69 89 ASN A C 1
ATOM 688 O O . ASN A 1 89 ? 3.628 -0.983 12.885 1.00 97.69 89 ASN A O 1
ATOM 692 N N . ASN A 1 90 ? 2.148 -0.789 11.212 1.00 98.19 90 ASN A N 1
ATOM 693 C CA . ASN A 1 90 ? 2.093 0.681 11.234 1.00 98.19 90 ASN A CA 1
ATOM 694 C C . ASN A 1 90 ? 0.676 1.249 11.455 1.00 98.19 90 ASN A C 1
ATOM 696 O O . ASN A 1 90 ? 0.501 2.467 11.427 1.00 98.19 90 ASN A O 1
ATOM 700 N N . TRP A 1 91 ? -0.346 0.416 11.697 1.00 98.25 91 TRP A N 1
ATOM 701 C CA . TRP A 1 91 ? -1.742 0.872 11.782 1.00 98.25 91 TRP A CA 1
ATOM 702 C C . TRP A 1 91 ? -1.970 1.937 12.859 1.00 98.25 91 TRP A C 1
ATOM 704 O O . TRP A 1 91 ? -2.747 2.857 12.633 1.00 98.25 91 TRP A O 1
ATOM 714 N N . LYS A 1 92 ? -1.258 1.872 13.993 1.00 98.38 92 LYS A N 1
ATOM 715 C CA . LYS A 1 92 ? -1.363 2.873 15.071 1.00 98.38 92 LYS A CA 1
ATOM 716 C C . LYS A 1 92 ? -0.953 4.265 14.600 1.00 98.38 92 LYS A C 1
ATOM 718 O O . LYS A 1 92 ? -1.612 5.256 14.901 1.00 98.38 92 LYS A O 1
ATOM 723 N N . GLU A 1 93 ? 0.137 4.330 13.842 1.00 98.44 93 GLU A N 1
ATOM 724 C CA . GLU A 1 93 ? 0.642 5.579 13.279 1.00 98.44 93 GLU A CA 1
ATOM 725 C C . GLU A 1 93 ? -0.307 6.112 12.200 1.00 98.44 93 GLU A C 1
ATOM 727 O O . GLU A 1 93 ? -0.655 7.292 12.210 1.00 98.44 93 GLU A O 1
ATOM 732 N N . LEU A 1 94 ? -0.813 5.222 11.340 1.00 98.56 94 LEU A N 1
ATOM 733 C CA . LEU A 1 94 ? -1.809 5.560 10.324 1.00 98.56 94 LEU A CA 1
ATOM 734 C C . LEU A 1 94 ? -3.089 6.127 10.958 1.00 98.56 94 LEU A C 1
ATOM 736 O O . LEU A 1 94 ? -3.570 7.169 10.517 1.00 98.56 94 LEU A O 1
ATOM 740 N N . CYS A 1 95 ? -3.603 5.507 12.026 1.00 98.38 95 CYS A N 1
ATOM 741 C CA . CYS A 1 95 ? -4.769 6.006 12.763 1.00 98.38 95 CYS A CA 1
ATOM 742 C C . CYS A 1 95 ? -4.487 7.375 13.391 1.00 98.38 95 CYS A C 1
ATOM 744 O O . CYS A 1 95 ? -5.297 8.287 13.254 1.00 98.38 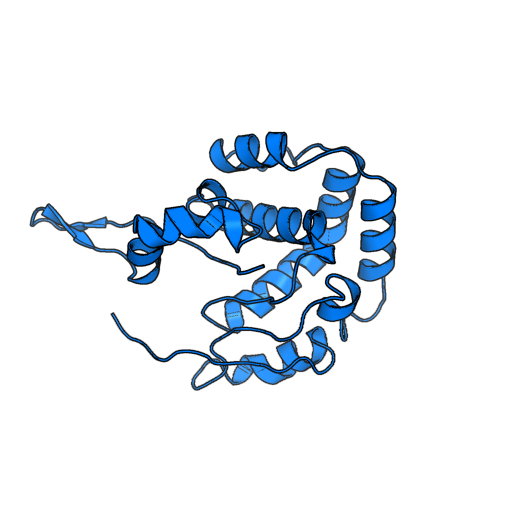95 CYS A O 1
ATOM 746 N N . SER A 1 96 ? -3.313 7.561 14.006 1.00 98.44 96 SER A N 1
ATOM 747 C CA . SER A 1 96 ? -2.896 8.858 14.556 1.00 98.44 96 SER A CA 1
ATOM 748 C C . SER A 1 96 ? -2.851 9.956 13.486 1.00 98.44 96 SER A C 1
ATOM 750 O O . SER A 1 96 ? -3.364 11.058 13.695 1.00 98.44 96 SER A O 1
ATOM 752 N N . ASN A 1 97 ? -2.300 9.660 12.306 1.00 98.44 97 ASN A N 1
ATOM 753 C CA . ASN A 1 97 ? -2.260 10.603 11.189 1.00 98.44 97 ASN A CA 1
ATOM 754 C C . ASN A 1 97 ? -3.667 10.955 10.682 1.00 98.44 97 ASN A C 1
ATOM 756 O O . ASN A 1 97 ? -3.946 12.124 10.425 1.00 98.44 97 ASN A O 1
ATOM 760 N N . ILE A 1 98 ? -4.570 9.974 10.578 1.00 98.56 98 ILE A N 1
ATOM 761 C CA . ILE A 1 98 ? -5.972 10.203 10.188 1.00 98.56 98 ILE A CA 1
ATOM 762 C C . ILE A 1 98 ? -6.688 11.064 11.237 1.00 98.56 98 ILE A C 1
ATOM 764 O O . ILE A 1 98 ? -7.332 12.055 10.895 1.00 98.56 98 ILE A O 1
ATOM 768 N N . LYS A 1 99 ? -6.514 10.746 12.522 1.00 98.06 99 LYS A N 1
ATOM 769 C CA . LYS A 1 99 ? -7.122 11.462 13.650 1.00 98.06 99 LYS A CA 1
ATOM 770 C C . LYS A 1 99 ? -6.691 12.924 13.714 1.00 98.06 99 LYS A C 1
ATOM 772 O O . LYS A 1 99 ? -7.524 13.808 13.885 1.00 98.06 99 LYS A O 1
ATOM 777 N N . THR A 1 100 ? -5.393 13.180 13.567 1.00 97.44 100 THR A N 1
ATOM 778 C CA . THR A 1 100 ? -4.809 14.529 13.670 1.00 97.44 100 THR A CA 1
ATOM 779 C C . THR A 1 100 ? -4.860 15.310 12.363 1.00 97.44 100 THR A C 1
ATOM 781 O O . THR A 1 100 ? -4.697 16.528 12.371 1.00 97.44 100 THR A O 1
ATOM 784 N N . GLY A 1 101 ? -5.068 14.634 11.232 1.00 97.31 101 GLY A N 1
ATOM 785 C CA . GLY A 1 101 ? -4.948 15.241 9.913 1.00 97.31 101 GLY A CA 1
ATOM 786 C C . GLY A 1 101 ? -3.507 15.603 9.535 1.00 97.31 101 GLY A C 1
ATOM 787 O O . GLY A 1 101 ? -3.306 16.424 8.642 1.00 97.31 101 GLY A O 1
ATOM 788 N N . GLN A 1 102 ? -2.505 15.047 10.223 1.00 96.88 102 GLN A N 1
ATOM 789 C CA . GLN A 1 102 ? -1.093 15.378 10.035 1.00 96.88 102 GLN A CA 1
ATOM 790 C C . GLN A 1 102 ? -0.293 14.144 9.636 1.00 96.88 102 GLN A C 1
ATOM 792 O O . GLN A 1 102 ? -0.432 13.080 10.232 1.00 96.88 102 GLN A O 1
ATOM 797 N N . ILE A 1 103 ? 0.557 14.289 8.621 1.00 97.44 103 ILE A N 1
ATOM 798 C CA . ILE A 1 103 ? 1.446 13.212 8.189 1.00 97.44 103 ILE A CA 1
ATOM 799 C C . ILE A 1 103 ? 2.723 13.196 9.029 1.00 97.44 103 ILE A C 1
ATOM 801 O O . ILE A 1 103 ? 3.262 14.250 9.375 1.00 97.44 103 ILE A O 1
ATOM 805 N N . SER A 1 104 ? 3.222 11.999 9.321 1.00 97.56 104 SER A N 1
ATOM 806 C CA . SER A 1 104 ? 4.410 11.806 10.146 1.00 97.56 104 SER A CA 1
ATOM 807 C C . SER A 1 104 ? 5.666 12.499 9.609 1.00 97.56 104 SER A C 1
ATOM 809 O O . SER A 1 104 ? 5.901 12.596 8.403 1.00 97.56 104 SER A O 1
ATOM 811 N N . GLU A 1 105 ? 6.521 12.956 10.525 1.00 97.12 105 GLU A N 1
ATOM 812 C CA . GLU A 1 105 ? 7.726 13.736 10.209 1.00 97.12 105 GLU A CA 1
ATOM 813 C C . GLU A 1 105 ? 8.766 12.964 9.392 1.00 97.12 105 GLU A C 1
ATOM 815 O O . GLU A 1 105 ? 9.474 13.560 8.584 1.00 97.12 105 GLU A O 1
ATOM 820 N N . TRP A 1 106 ? 8.817 11.635 9.536 1.00 97.75 106 TRP A N 1
ATOM 821 C CA . TRP A 1 106 ? 9.732 10.789 8.765 1.00 97.75 106 TRP A CA 1
ATOM 822 C C . TRP A 1 106 ? 9.363 10.691 7.276 1.00 97.75 106 TRP A C 1
ATOM 824 O O . TRP A 1 106 ? 10.184 10.236 6.478 1.00 97.75 106 TRP A O 1
ATOM 834 N N . ILE A 1 107 ? 8.161 11.132 6.885 1.00 98.00 107 ILE A N 1
ATOM 835 C CA . ILE A 1 107 ? 7.808 11.344 5.481 1.00 98.00 107 ILE A CA 1
ATOM 836 C C . ILE A 1 107 ? 8.454 12.657 5.035 1.00 98.00 107 ILE A C 1
ATOM 838 O O . ILE A 1 107 ? 7.947 13.743 5.315 1.00 98.00 107 ILE A O 1
ATOM 842 N N . THR A 1 108 ? 9.597 12.557 4.367 1.00 97.81 108 THR A N 1
ATOM 843 C CA . THR A 1 108 ? 10.426 13.691 3.938 1.00 97.81 108 THR A CA 1
ATOM 844 C C . THR A 1 108 ? 10.248 14.049 2.466 1.00 97.81 108 THR A C 1
ATOM 846 O O . THR A 1 108 ? 10.566 15.170 2.074 1.00 97.81 108 THR A O 1
ATOM 849 N N . ASP A 1 109 ? 9.718 13.136 1.648 1.00 97.88 109 ASP A N 1
ATOM 850 C CA . ASP A 1 109 ? 9.458 13.391 0.234 1.00 97.88 109 ASP A CA 1
ATOM 851 C C . ASP A 1 109 ? 8.409 14.502 0.059 1.00 97.88 109 ASP A C 1
ATOM 853 O O . ASP A 1 109 ? 7.306 14.454 0.617 1.00 97.88 109 ASP A O 1
ATOM 857 N N . SER A 1 110 ? 8.756 15.526 -0.723 1.00 97.12 110 SER A N 1
ATOM 858 C CA . SER A 1 110 ? 7.905 16.700 -0.920 1.00 97.12 110 SER A CA 1
ATOM 859 C C . SER A 1 110 ? 6.625 16.372 -1.688 1.00 97.12 110 SER A C 1
ATOM 861 O O . SER A 1 110 ? 5.579 16.944 -1.387 1.00 97.12 110 SER A O 1
ATOM 863 N N . GLY A 1 111 ? 6.673 15.424 -2.627 1.00 96.56 111 GLY A N 1
ATOM 864 C CA . GLY A 1 111 ? 5.501 14.938 -3.351 1.00 96.56 111 GLY A CA 1
ATOM 865 C C . GLY A 1 111 ? 4.513 14.247 -2.415 1.00 96.56 111 GLY A C 1
ATOM 866 O O . GLY A 1 111 ? 3.327 14.577 -2.417 1.00 96.56 111 GLY A O 1
ATOM 867 N N . CYS A 1 112 ? 5.012 13.369 -1.543 1.00 96.94 112 CYS A N 1
ATOM 868 C CA . CYS A 1 112 ? 4.226 12.724 -0.495 1.00 96.94 112 CYS A CA 1
ATOM 869 C C . CYS A 1 112 ? 3.586 13.734 0.458 1.00 96.94 112 CYS A C 1
ATOM 871 O O . CYS A 1 112 ? 2.382 13.664 0.709 1.00 96.94 112 CYS A O 1
ATOM 873 N N . ARG A 1 113 ? 4.357 14.709 0.952 1.00 97.50 113 ARG A N 1
ATOM 874 C CA . ARG A 1 113 ? 3.843 15.746 1.861 1.00 97.50 113 ARG A CA 1
ATOM 875 C C . ARG A 1 113 ? 2.795 16.645 1.211 1.00 97.50 113 ARG A C 1
ATOM 877 O O . ARG A 1 113 ? 1.780 16.936 1.840 1.00 97.50 113 ARG A O 1
ATOM 884 N N . ASN A 1 114 ? 3.015 17.054 -0.037 1.00 96.94 114 ASN A N 1
ATOM 885 C CA . ASN A 1 114 ? 2.072 17.889 -0.779 1.00 96.94 114 ASN A CA 1
ATOM 886 C C . ASN A 1 114 ? 0.772 17.138 -1.085 1.00 96.94 114 ASN A C 1
ATOM 888 O O . ASN A 1 114 ? -0.311 17.682 -0.910 1.00 96.94 114 ASN A O 1
ATOM 892 N N . ALA A 1 115 ? 0.855 15.871 -1.494 1.00 96.06 115 ALA A N 1
ATOM 893 C CA . ALA A 1 115 ? -0.330 15.042 -1.686 1.00 96.06 115 ALA A CA 1
ATOM 894 C C . ALA A 1 115 ? -1.092 14.832 -0.366 1.00 96.06 115 ALA A C 1
ATOM 896 O O . ALA A 1 115 ? -2.319 14.942 -0.325 1.00 96.06 115 ALA A O 1
ATOM 897 N N . ALA A 1 116 ? -0.368 14.582 0.728 1.00 95.94 116 ALA A N 1
ATOM 898 C CA . ALA A 1 116 ? -0.967 14.395 2.041 1.00 95.94 116 ALA A CA 1
ATOM 899 C C . ALA A 1 116 ? -1.679 15.655 2.541 1.00 95.94 116 ALA A C 1
ATOM 901 O O . ALA A 1 116 ? -2.778 15.535 3.058 1.00 95.94 116 ALA A O 1
ATOM 902 N N . SER A 1 117 ? -1.135 16.859 2.347 1.00 95.00 117 SER A N 1
ATOM 903 C CA . SER A 1 117 ? -1.804 18.093 2.797 1.00 95.00 117 SER A CA 1
ATOM 904 C C . SER A 1 117 ? -3.140 18.360 2.082 1.00 95.00 117 SER A C 1
ATOM 906 O O . SER A 1 117 ? -4.060 18.957 2.657 1.00 95.00 117 SER A O 1
ATOM 908 N N . LEU A 1 118 ? -3.272 17.883 0.840 1.00 95.25 118 LEU A N 1
ATOM 909 C CA . LEU A 1 118 ? -4.501 17.976 0.057 1.00 95.25 118 LEU A CA 1
ATOM 910 C C . LEU A 1 118 ? -5.549 16.951 0.513 1.00 95.25 118 LEU A C 1
ATOM 912 O O . LEU A 1 118 ? -6.711 17.318 0.686 1.00 95.25 118 LEU A O 1
ATOM 916 N N . ILE A 1 119 ? -5.136 15.699 0.735 1.00 94.94 119 ILE A N 1
ATOM 917 C CA . ILE A 1 119 ? -6.037 14.560 0.988 1.00 94.94 119 ILE A CA 1
ATOM 918 C C . ILE A 1 119 ? -6.345 14.377 2.480 1.00 94.94 119 ILE A C 1
ATOM 920 O O . ILE A 1 119 ? -7.483 14.100 2.854 1.00 94.94 119 ILE A O 1
ATOM 924 N N . LEU A 1 120 ? -5.339 14.508 3.343 1.00 95.38 120 LEU A N 1
ATOM 925 C CA . LEU A 1 120 ? -5.441 14.222 4.768 1.00 95.38 120 LEU A CA 1
ATOM 926 C C . LEU A 1 120 ? -6.162 15.372 5.482 1.00 95.38 120 LEU A C 1
ATOM 928 O O . LEU A 1 120 ? -5.734 16.528 5.437 1.00 95.38 120 LEU A O 1
ATOM 932 N N . LYS A 1 121 ? -7.271 15.041 6.144 1.00 96.00 121 LYS A N 1
ATOM 933 C CA . LYS A 1 121 ? -8.052 15.934 7.007 1.00 96.00 121 LYS A CA 1
ATOM 934 C C . LYS A 1 121 ? -8.307 15.222 8.339 1.00 96.00 121 LYS A C 1
ATOM 936 O O . LYS A 1 121 ? -8.464 14.001 8.311 1.00 96.00 121 LYS A O 1
ATOM 941 N N . PRO A 1 122 ? -8.350 15.943 9.476 1.00 97.56 122 PRO A N 1
ATOM 942 C CA . PRO A 1 122 ? -8.647 15.330 10.766 1.00 97.56 122 PRO A CA 1
ATOM 943 C C . PRO A 1 122 ? -9.983 14.585 10.719 1.00 97.56 122 PRO A C 1
ATOM 945 O O . PRO A 1 122 ? -11.011 15.181 10.394 1.00 97.56 122 PRO A O 1
ATOM 948 N N . ASN A 1 123 ? -9.966 13.291 11.025 1.00 97.88 123 ASN A N 1
ATOM 949 C CA . ASN A 1 123 ? -11.158 12.453 11.055 1.00 97.88 123 ASN A CA 1
ATOM 950 C C . ASN A 1 123 ? -11.064 11.447 12.211 1.00 97.88 123 ASN A C 1
ATOM 952 O O . ASN A 1 123 ? -10.414 10.409 12.102 1.00 97.88 123 ASN A O 1
ATOM 956 N N . LEU A 1 124 ? -11.703 11.785 13.333 1.00 97.31 124 LEU A N 1
ATOM 957 C CA . LEU A 1 124 ? -11.694 10.960 14.541 1.00 97.31 124 LEU A CA 1
ATOM 958 C C . LEU A 1 124 ? -12.459 9.647 14.342 1.00 97.31 124 LEU A C 1
ATOM 960 O O . LEU A 1 124 ? -11.940 8.588 14.669 1.00 97.31 124 LEU A O 1
ATOM 964 N N . GLU A 1 125 ? -13.652 9.722 13.755 1.00 98.00 125 GLU A N 1
ATOM 965 C CA . GLU A 1 125 ? -14.532 8.567 13.556 1.00 98.00 125 GLU A CA 1
ATOM 966 C C . GLU A 1 125 ? -13.869 7.497 12.681 1.00 98.00 125 GLU A C 1
ATOM 968 O O . GLU A 1 125 ? -13.881 6.314 13.015 1.00 98.00 125 GLU A O 1
ATOM 973 N N . LEU A 1 126 ? -13.222 7.913 11.587 1.00 98.00 126 LEU A N 1
ATOM 974 C CA . LEU A 1 126 ? -12.489 6.993 10.723 1.00 98.00 126 LEU A CA 1
ATOM 975 C C . LEU A 1 126 ? -11.288 6.365 11.440 1.00 98.00 126 LEU A C 1
ATOM 977 O O . LEU A 1 126 ? -11.022 5.180 11.252 1.00 98.00 126 LEU A O 1
ATOM 981 N N . ALA A 1 127 ? -10.550 7.150 12.228 1.00 98.19 127 ALA A N 1
ATOM 982 C CA . ALA A 1 127 ? -9.397 6.645 12.963 1.00 98.19 127 ALA A CA 1
ATOM 983 C C . ALA A 1 127 ? -9.808 5.592 13.999 1.00 98.19 127 ALA A C 1
ATOM 985 O O . ALA A 1 127 ? -9.223 4.511 14.011 1.00 98.19 127 ALA A O 1
ATOM 986 N N . ASP A 1 128 ? -10.839 5.880 14.796 1.00 97.81 128 ASP A N 1
ATOM 987 C CA . ASP A 1 128 ? -11.342 4.966 15.824 1.00 97.81 128 ASP A CA 1
ATOM 988 C C . ASP A 1 128 ? -11.898 3.676 15.175 1.00 97.81 128 ASP A C 1
ATOM 990 O O . ASP A 1 128 ? -11.583 2.572 15.613 1.00 97.81 128 ASP A O 1
ATOM 994 N N . LEU A 1 129 ? -12.606 3.781 14.038 1.00 97.62 129 LEU A N 1
ATOM 995 C CA . LEU A 1 129 ? -13.075 2.616 13.272 1.00 97.62 129 LEU A CA 1
ATOM 996 C C . LEU A 1 129 ? -11.922 1.730 12.774 1.00 97.62 129 LEU A C 1
ATOM 998 O O . LEU A 1 129 ? -12.004 0.501 12.839 1.00 97.62 129 LEU A O 1
ATOM 1002 N N . ILE A 1 130 ? -10.854 2.324 12.233 1.00 97.81 130 ILE A N 1
ATOM 1003 C CA . ILE A 1 130 ? -9.694 1.561 11.746 1.00 97.81 130 ILE A CA 1
ATOM 1004 C C . ILE A 1 130 ? -8.949 0.920 12.922 1.00 97.81 130 ILE A C 1
ATOM 1006 O O . ILE A 1 130 ? -8.495 -0.219 12.797 1.00 97.81 130 ILE A O 1
ATOM 1010 N N . GLU A 1 131 ? -8.842 1.617 14.053 1.00 97.75 131 GLU A N 1
ATOM 1011 C CA . GLU A 1 131 ? -8.233 1.112 15.284 1.00 97.75 131 GLU A CA 1
ATOM 1012 C C . GLU A 1 131 ? -9.003 -0.092 15.845 1.00 97.75 131 GLU A C 1
ATOM 1014 O O . GLU A 1 131 ? -8.393 -1.131 16.119 1.00 97.75 131 GLU A O 1
ATOM 1019 N N . ASP A 1 132 ? -10.333 -0.027 15.907 1.00 96.94 132 ASP A N 1
ATOM 1020 C CA . ASP A 1 132 ? -11.185 -1.148 16.325 1.00 96.94 132 ASP A CA 1
ATOM 1021 C C . ASP A 1 132 ? -10.991 -2.380 15.426 1.00 96.94 132 ASP A C 1
ATOM 1023 O O . ASP A 1 132 ? -10.875 -3.516 15.897 1.00 96.94 132 ASP A O 1
ATOM 1027 N N . VAL A 1 133 ? -10.888 -2.168 14.111 1.00 96.94 133 VAL A N 1
ATOM 1028 C CA . VAL A 1 133 ? -10.660 -3.254 13.150 1.00 96.94 133 VAL A CA 1
ATOM 1029 C C . VAL A 1 133 ? -9.247 -3.842 13.276 1.00 96.94 133 VAL A C 1
ATOM 1031 O O . VAL A 1 133 ? -9.093 -5.066 13.266 1.00 96.94 133 VAL A O 1
ATOM 1034 N N . CYS A 1 134 ? -8.212 -3.005 13.392 1.00 96.88 134 CYS A N 1
ATOM 1035 C CA . CYS A 1 134 ? -6.809 -3.439 13.410 1.00 96.88 134 CYS A CA 1
ATOM 1036 C C . CYS A 1 134 ? -6.353 -4.008 14.762 1.00 96.88 134 CYS A C 1
ATOM 1038 O O . CYS A 1 134 ? -5.405 -4.794 14.806 1.00 96.88 134 CYS A O 1
ATOM 1040 N N . SER A 1 135 ? -7.007 -3.630 15.862 1.00 95.50 135 SER A N 1
ATOM 1041 C CA . SER A 1 135 ? -6.701 -4.124 17.213 1.00 95.50 135 SER A CA 1
ATOM 1042 C C . SER A 1 135 ? -7.179 -5.562 17.464 1.00 95.50 135 SER A C 1
ATOM 1044 O O . SER A 1 135 ? -6.810 -6.182 18.467 1.00 95.50 135 SER A O 1
ATOM 1046 N N . CYS A 1 136 ? -7.961 -6.127 16.540 1.00 90.25 136 CYS A N 1
ATOM 1047 C CA . CYS A 1 136 ? -8.403 -7.514 16.578 1.00 90.25 136 CYS A CA 1
ATOM 1048 C C . CYS A 1 136 ? -7.218 -8.499 16.620 1.00 90.25 136 CYS A C 1
ATOM 1050 O O . CYS A 1 136 ? -6.250 -8.375 15.875 1.00 90.25 136 CYS A O 1
ATOM 1052 N N . LYS A 1 137 ? -7.337 -9.557 17.440 1.00 85.31 137 LYS A N 1
ATOM 1053 C CA . LYS A 1 137 ? -6.292 -10.595 17.583 1.00 85.31 137 LYS A CA 1
ATOM 1054 C C . LYS A 1 137 ? -5.985 -11.348 16.285 1.00 85.31 137 LYS A C 1
ATOM 1056 O O . LYS A 1 137 ? -4.883 -11.861 16.137 1.00 85.31 137 LYS A O 1
ATOM 1061 N N . SER A 1 138 ? -6.964 -11.460 15.388 1.00 94.06 138 SER A N 1
ATOM 1062 C CA . SER A 1 138 ? -6.814 -12.132 14.098 1.00 94.06 138 SER A CA 1
ATOM 1063 C C . SER A 1 138 ? -7.042 -11.151 12.955 1.00 94.06 138 SER A C 1
ATOM 1065 O O . SER A 1 138 ? -8.072 -10.473 12.901 1.00 94.06 138 SER A O 1
ATOM 1067 N N . TRP A 1 139 ? -6.093 -11.144 12.020 1.00 96.94 139 TRP A N 1
ATOM 1068 C CA . TRP A 1 139 ? -6.144 -10.391 10.766 1.00 96.94 139 TRP A CA 1
ATOM 1069 C C . TRP A 1 139 ? -6.820 -11.175 9.631 1.00 96.94 139 TRP A C 1
ATOM 1071 O O . TRP A 1 139 ? -6.814 -10.750 8.474 1.00 96.94 139 TRP A O 1
ATOM 1081 N N . GLU A 1 140 ? -7.458 -12.300 9.949 1.00 97.56 140 GLU A N 1
ATOM 1082 C CA . GLU A 1 140 ? -8.283 -13.025 8.991 1.00 97.56 140 GLU A CA 1
ATOM 1083 C C . GLU A 1 140 ? -9.395 -12.115 8.445 1.00 97.56 140 GLU A C 1
ATOM 1085 O O . GLU A 1 140 ? -10.118 -11.435 9.194 1.00 97.56 140 GLU A O 1
ATOM 1090 N N . GLY A 1 141 ? -9.507 -12.066 7.118 1.00 97.19 141 GLY A N 1
ATOM 1091 C CA . GLY A 1 141 ? -10.475 -11.232 6.411 1.00 97.19 141 GLY A CA 1
ATOM 1092 C C . GLY A 1 141 ? -10.291 -9.724 6.609 1.00 97.19 141 GLY A C 1
ATOM 1093 O O . GLY A 1 141 ? -11.231 -8.971 6.336 1.00 97.19 141 GLY A O 1
ATOM 1094 N N . ILE A 1 142 ? -9.123 -9.263 7.079 1.00 97.88 142 ILE A N 1
ATOM 1095 C CA . ILE A 1 142 ? -8.858 -7.844 7.362 1.00 97.88 142 ILE A CA 1
ATOM 1096 C C . ILE A 1 142 ? -9.171 -6.937 6.171 1.00 97.88 142 ILE A C 1
ATOM 1098 O O . ILE A 1 142 ? -9.717 -5.850 6.354 1.00 97.88 142 ILE A 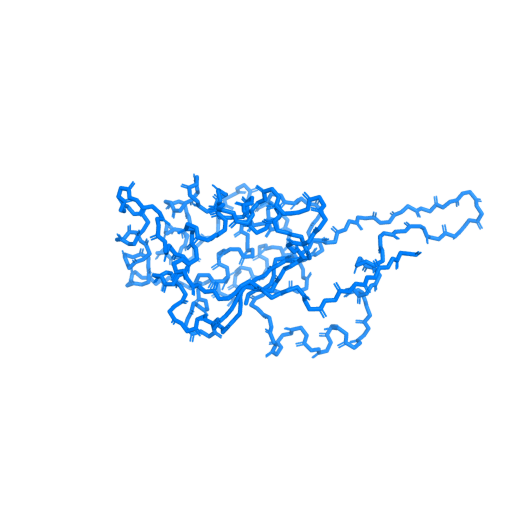O 1
ATOM 1102 N N . ILE A 1 143 ? -8.918 -7.406 4.944 1.00 97.50 143 ILE A N 1
ATOM 1103 C CA . ILE A 1 143 ? -9.167 -6.622 3.736 1.00 97.50 143 ILE A CA 1
ATOM 1104 C C . ILE A 1 143 ? -10.644 -6.231 3.620 1.00 97.50 143 ILE A C 1
ATOM 1106 O O . ILE A 1 143 ? -10.950 -5.077 3.336 1.00 97.50 143 ILE A O 1
ATOM 1110 N N . ARG A 1 144 ? -11.574 -7.158 3.879 1.00 95.75 144 ARG A N 1
ATOM 1111 C CA . ARG A 1 144 ? -13.014 -6.859 3.815 1.00 95.75 144 ARG A CA 1
ATOM 1112 C C . ARG A 1 144 ? -13.466 -5.952 4.954 1.00 95.75 144 ARG A C 1
ATOM 1114 O O . ARG A 1 144 ? -14.380 -5.161 4.761 1.00 95.75 144 ARG A O 1
ATOM 1121 N N . LYS A 1 145 ? -12.849 -6.064 6.131 1.00 96.81 145 LYS A N 1
ATOM 1122 C CA . LYS A 1 145 ? -13.188 -5.225 7.290 1.00 96.81 145 LYS A CA 1
ATOM 1123 C C . LYS A 1 145 ? -12.772 -3.770 7.044 1.00 96.81 145 LYS A C 1
ATOM 1125 O O . LYS A 1 145 ? -13.561 -2.846 7.240 1.00 96.81 145 LYS A O 1
ATOM 1130 N N . LEU A 1 146 ? -11.552 -3.571 6.544 1.00 97.81 146 LEU A N 1
ATOM 1131 C CA . LEU A 1 146 ? -11.026 -2.245 6.235 1.00 97.81 146 LEU A CA 1
ATOM 1132 C C . LEU A 1 146 ? -11.633 -1.649 4.965 1.00 97.81 146 LEU A C 1
ATOM 1134 O O . LEU A 1 146 ? -11.960 -0.470 4.969 1.00 97.81 146 LEU A O 1
ATOM 1138 N N . TRP A 1 147 ? -11.846 -2.447 3.918 1.00 98.06 147 TRP A N 1
ATOM 1139 C CA . TRP A 1 147 ? -12.372 -2.003 2.622 1.00 98.06 147 TRP A CA 1
ATOM 1140 C C . TRP A 1 147 ? -13.620 -2.808 2.220 1.00 98.06 147 TRP A C 1
ATOM 1142 O O . TRP A 1 147 ? -13.540 -3.714 1.380 1.00 98.06 147 TRP A O 1
ATOM 1152 N N . PRO A 1 148 ? -14.798 -2.483 2.782 1.00 96.75 148 PRO A N 1
ATOM 1153 C CA . PRO A 1 148 ? -15.999 -3.320 2.718 1.00 96.75 148 PRO A CA 1
ATOM 1154 C C . PRO A 1 148 ? -16.603 -3.445 1.320 1.00 96.75 148 PRO A C 1
ATOM 1156 O O . PRO A 1 148 ? -17.306 -4.415 1.036 1.00 96.75 148 PRO A O 1
ATOM 1159 N N . LYS A 1 149 ? -16.322 -2.497 0.417 1.00 98.06 149 LYS A N 1
ATOM 1160 C CA . LYS A 1 149 ? -16.805 -2.545 -0.971 1.00 98.06 149 LYS A CA 1
ATOM 1161 C C . LYS A 1 149 ? -15.882 -3.311 -1.921 1.00 98.06 149 LYS A C 1
ATOM 1163 O O . LYS A 1 149 ? -16.255 -3.485 -3.086 1.00 98.06 149 LYS A O 1
ATOM 1168 N N . THR A 1 150 ? -14.742 -3.818 -1.441 1.00 98.38 150 THR A N 1
ATOM 1169 C CA . THR A 1 150 ? -13.794 -4.587 -2.259 1.00 98.38 150 THR A CA 1
ATOM 1170 C C . THR A 1 150 ? -14.468 -5.826 -2.839 1.00 98.38 150 THR A C 1
ATOM 1172 O O . THR A 1 150 ? -15.109 -6.599 -2.126 1.00 98.38 150 THR A O 1
ATOM 1175 N N . LYS A 1 151 ? -14.327 -6.017 -4.151 1.00 98.06 151 LYS A N 1
ATOM 1176 C CA . LYS A 1 151 ? -14.938 -7.118 -4.904 1.00 98.06 151 LYS A CA 1
ATOM 1177 C C . LYS A 1 151 ? -13.963 -8.250 -5.193 1.00 98.06 151 LYS A C 1
ATOM 1179 O O . LYS A 1 151 ? -14.384 -9.400 -5.214 1.00 98.06 151 LYS A O 1
ATOM 1184 N N . TYR A 1 152 ? -12.687 -7.935 -5.397 1.00 97.94 152 TYR A N 1
ATOM 1185 C CA . TYR A 1 152 ? -11.638 -8.906 -5.703 1.00 97.94 152 TYR A CA 1
ATOM 1186 C C . TYR A 1 152 ? -10.247 -8.331 -5.420 1.00 97.94 152 TYR A C 1
ATOM 1188 O O . TYR A 1 152 ? -10.086 -7.114 -5.260 1.00 97.94 152 TYR A O 1
ATOM 1196 N N . ILE A 1 153 ? -9.251 -9.218 -5.398 1.00 98.12 153 ILE A N 1
ATOM 1197 C CA . ILE A 1 153 ? -7.836 -8.857 -5.363 1.00 98.12 153 ILE A CA 1
ATOM 1198 C C . ILE A 1 153 ? -7.235 -9.004 -6.756 1.00 98.12 153 ILE A C 1
ATOM 1200 O O . ILE A 1 153 ? -7.218 -10.102 -7.304 1.00 98.12 153 ILE A O 1
ATOM 1204 N N . SER A 1 154 ? -6.735 -7.912 -7.329 1.00 97.62 154 SER A N 1
ATOM 1205 C CA . SER A 1 154 ? -6.068 -7.916 -8.634 1.00 97.62 154 SER A CA 1
ATOM 1206 C C . SER A 1 154 ? -4.571 -8.127 -8.452 1.00 97.62 154 SER A C 1
ATOM 1208 O O . SER A 1 154 ? -3.861 -7.210 -8.032 1.00 97.62 154 SER A O 1
ATOM 1210 N N . THR A 1 155 ? -4.076 -9.333 -8.722 1.00 97.44 155 THR A N 1
ATOM 1211 C CA . THR A 1 155 ? -2.644 -9.614 -8.610 1.00 97.44 155 THR A CA 1
ATOM 1212 C C . THR A 1 155 ? -2.231 -10.881 -9.346 1.00 97.44 155 THR A C 1
ATOM 1214 O O . THR A 1 155 ? -3.007 -11.831 -9.441 1.00 97.44 155 THR A O 1
ATOM 1217 N N . VAL A 1 156 ? -0.991 -10.929 -9.842 1.00 97.56 156 VAL A N 1
ATOM 1218 C CA . VAL A 1 156 ? -0.418 -12.173 -10.363 1.00 97.56 156 VAL A CA 1
ATOM 1219 C C . VAL A 1 156 ? -0.201 -13.132 -9.195 1.00 97.56 156 VAL A C 1
ATOM 1221 O O . VAL A 1 156 ? 0.664 -12.913 -8.344 1.00 97.56 156 VAL A O 1
ATOM 1224 N N . CYS A 1 157 ? -0.992 -14.202 -9.183 1.00 95.31 157 CYS A N 1
ATOM 1225 C CA . CYS A 1 157 ? -0.959 -15.286 -8.201 1.00 95.31 157 CYS A CA 1
ATOM 1226 C C . CYS A 1 157 ? -0.581 -16.643 -8.823 1.00 95.31 157 CYS A C 1
ATOM 1228 O O . CYS A 1 157 ? -0.779 -17.681 -8.206 1.00 95.31 157 CYS A O 1
ATOM 1230 N N . THR A 1 158 ? -0.032 -16.649 -10.041 1.00 95.75 158 THR A N 1
ATOM 1231 C CA . THR A 1 158 ? 0.435 -17.849 -10.755 1.00 95.75 158 THR A CA 1
ATOM 1232 C C . THR A 1 158 ? 1.962 -17.999 -10.686 1.00 95.75 158 THR A C 1
ATOM 1234 O O . THR A 1 158 ? 2.681 -17.099 -10.241 1.00 95.75 158 THR A O 1
ATOM 1237 N N . GLY A 1 159 ? 2.490 -19.152 -11.118 1.00 96.00 159 GLY A N 1
ATOM 1238 C CA . GLY A 1 159 ? 3.934 -19.416 -11.144 1.00 96.00 159 GLY A CA 1
ATOM 1239 C C . GLY A 1 159 ? 4.575 -19.279 -9.760 1.00 96.00 159 GLY A C 1
ATOM 1240 O O . GLY A 1 159 ? 4.030 -19.761 -8.770 1.00 96.00 159 GLY A O 1
ATOM 1241 N N . ALA A 1 160 ? 5.705 -18.572 -9.669 1.00 96.56 160 ALA A N 1
ATOM 1242 C CA . ALA A 1 160 ? 6.397 -18.338 -8.396 1.00 96.56 160 ALA A CA 1
ATOM 1243 C C . ALA A 1 160 ? 5.558 -17.557 -7.362 1.00 96.56 160 ALA A C 1
ATOM 1245 O O . ALA A 1 160 ? 5.881 -17.573 -6.178 1.00 96.56 160 ALA A O 1
ATOM 1246 N N . MET A 1 161 ? 4.483 -16.878 -7.780 1.00 97.56 161 MET A N 1
ATOM 1247 C CA . MET A 1 161 ? 3.603 -16.148 -6.864 1.00 97.56 161 MET A CA 1
ATOM 1248 C C . MET A 1 161 ? 2.561 -17.037 -6.174 1.00 97.56 161 MET A C 1
ATOM 1250 O O . MET A 1 161 ? 1.951 -16.580 -5.208 1.00 97.56 161 MET A O 1
ATOM 1254 N N . LEU A 1 162 ? 2.391 -18.297 -6.601 1.00 96.31 162 LEU A N 1
ATOM 1255 C CA . LEU A 1 162 ? 1.465 -19.251 -5.969 1.00 96.31 162 LEU A CA 1
ATOM 1256 C C . LEU A 1 162 ? 1.757 -19.448 -4.479 1.00 96.31 162 LEU A C 1
ATOM 1258 O O . LEU A 1 162 ? 0.841 -19.642 -3.694 1.00 96.31 162 LEU A O 1
ATOM 1262 N N . GLN A 1 163 ? 3.019 -19.333 -4.062 1.00 97.00 163 GLN A N 1
ATOM 1263 C CA . GLN A 1 163 ? 3.406 -19.489 -2.656 1.00 97.00 163 GLN A CA 1
ATOM 1264 C C . GLN A 1 163 ? 2.749 -18.470 -1.704 1.00 97.00 163 GLN A C 1
ATOM 1266 O O . GLN A 1 163 ? 2.752 -18.679 -0.497 1.00 97.00 163 GLN A O 1
ATOM 1271 N N . TYR A 1 164 ? 2.189 -17.374 -2.231 1.00 97.38 164 TYR A N 1
ATOM 1272 C CA . TYR A 1 164 ? 1.512 -16.337 -1.447 1.00 97.38 164 TYR A CA 1
ATOM 1273 C C . TYR A 1 164 ? -0.014 -16.497 -1.401 1.00 97.38 164 TYR A C 1
ATOM 1275 O O . TYR A 1 164 ? -0.670 -15.718 -0.713 1.00 97.38 164 TYR A O 1
ATOM 1283 N N . THR A 1 165 ? -0.609 -17.456 -2.124 1.00 94.56 165 THR A N 1
ATOM 1284 C CA . THR A 1 165 ? -2.076 -17.556 -2.232 1.00 94.56 165 THR A CA 1
ATOM 1285 C C . THR A 1 165 ? -2.733 -17.875 -0.900 1.00 94.56 165 THR A C 1
ATOM 1287 O O . THR A 1 165 ? -3.668 -17.177 -0.536 1.00 94.56 165 THR A O 1
ATOM 1290 N N . ALA A 1 166 ? -2.212 -18.841 -0.138 1.00 96.00 166 ALA A N 1
ATOM 1291 C CA . ALA A 1 166 ? -2.774 -19.216 1.163 1.00 96.00 166 ALA A CA 1
ATOM 1292 C C . ALA A 1 166 ? -2.775 -18.037 2.156 1.00 96.00 166 ALA A C 1
ATOM 1294 O O . ALA A 1 166 ? -3.748 -17.798 2.869 1.00 96.00 166 ALA A O 1
ATOM 1295 N N . GLU A 1 167 ? -1.693 -17.254 2.165 1.00 96.81 167 GLU A N 1
ATOM 1296 C CA . GLU A 1 167 ? -1.586 -16.059 3.002 1.00 96.81 167 GLU A CA 1
ATOM 1297 C C . GLU A 1 167 ? -2.542 -14.949 2.535 1.00 96.81 167 GLU A C 1
ATOM 1299 O O . GLU A 1 167 ? -3.189 -14.295 3.353 1.00 96.81 167 GLU A O 1
ATOM 1304 N N . LEU A 1 168 ? -2.700 -14.759 1.221 1.00 96.94 168 LEU A N 1
ATOM 1305 C CA . LEU A 1 168 ? -3.705 -13.837 0.694 1.00 96.94 168 LEU A CA 1
ATOM 1306 C C . LEU A 1 168 ? -5.126 -14.293 1.025 1.00 96.94 168 LEU A C 1
ATOM 1308 O O . LEU A 1 168 ? -5.918 -13.468 1.465 1.00 96.94 168 LEU A O 1
ATOM 1312 N N . GLU A 1 169 ? -5.460 -15.570 0.864 1.00 96.62 169 GLU A N 1
ATOM 1313 C CA . GLU A 1 169 ? -6.781 -16.122 1.185 1.00 96.62 169 GLU A CA 1
ATOM 1314 C C . GLU A 1 169 ? -7.168 -15.845 2.641 1.00 96.62 169 GLU A C 1
ATOM 1316 O O . GLU A 1 169 ? -8.280 -15.366 2.892 1.00 96.62 169 GLU A O 1
ATOM 1321 N N . PHE A 1 170 ? -6.218 -16.025 3.567 1.00 97.62 170 PHE A N 1
ATOM 1322 C CA . PHE A 1 170 ? -6.373 -15.668 4.976 1.00 97.62 170 PHE A CA 1
ATOM 1323 C C . PHE A 1 170 ? -6.748 -14.188 5.159 1.00 97.62 170 PHE A C 1
ATOM 1325 O O . PHE A 1 170 ? -7.776 -13.875 5.759 1.00 97.62 170 PHE A O 1
ATOM 1332 N N . TYR A 1 171 ? -5.979 -13.252 4.595 1.00 97.81 171 TYR A N 1
ATOM 1333 C CA . TYR A 1 171 ? -6.260 -11.816 4.750 1.00 97.81 171 TYR A CA 1
ATOM 1334 C C . TYR A 1 171 ? -7.508 -11.341 3.990 1.00 97.81 171 TYR A C 1
ATOM 1336 O O . TYR A 1 171 ? -8.141 -10.349 4.364 1.00 97.81 171 TYR A O 1
ATOM 1344 N N . CYS A 1 172 ? -7.868 -12.025 2.908 1.00 94.56 172 CYS A N 1
ATOM 1345 C CA . CYS A 1 172 ? -8.924 -11.610 1.992 1.00 94.56 172 CYS A CA 1
ATOM 1346 C C . CYS A 1 172 ? -10.318 -12.076 2.413 1.00 94.56 172 CYS A C 1
ATOM 1348 O O . CYS A 1 172 ? -11.308 -11.515 1.937 1.00 94.56 172 CYS A O 1
ATOM 1350 N N . GLY A 1 173 ? -10.421 -13.090 3.279 1.00 93.25 173 GLY A N 1
ATOM 1351 C CA . GLY A 1 173 ? -11.708 -13.604 3.753 1.00 93.25 173 GLY A CA 1
ATOM 1352 C C . GLY A 1 173 ? -12.588 -14.075 2.592 1.00 93.25 173 GLY A C 1
ATOM 1353 O O . GLY A 1 173 ? -13.738 -13.653 2.462 1.00 93.25 173 GLY A O 1
ATOM 1354 N N . GLY A 1 174 ? -12.009 -14.845 1.667 1.00 93.88 174 GLY A N 1
ATOM 1355 C CA . GLY A 1 174 ? -12.709 -15.396 0.502 1.00 93.88 174 GLY A CA 1
ATOM 1356 C C . GLY A 1 174 ? -12.999 -14.403 -0.631 1.00 93.88 174 GLY A C 1
ATOM 1357 O O . GLY A 1 174 ? -13.946 -14.612 -1.386 1.00 93.88 174 GLY A O 1
ATOM 1358 N N . LEU A 1 175 ? -12.283 -13.273 -0.739 1.00 97.31 175 LEU A N 1
ATOM 1359 C CA . LEU A 1 175 ? -12.324 -12.477 -1.980 1.00 97.31 175 LEU A CA 1
ATOM 1360 C C . LEU A 1 175 ? -11.646 -13.258 -3.118 1.00 97.31 175 LEU A C 1
ATOM 1362 O O . LEU A 1 175 ? -10.595 -13.853 -2.881 1.00 97.31 175 LEU A O 1
ATOM 1366 N N . PRO A 1 176 ? -12.184 -13.216 -4.350 1.00 97.75 176 PRO A N 1
ATOM 1367 C CA . PRO A 1 176 ? -11.520 -13.812 -5.502 1.00 97.75 176 PRO A CA 1
ATOM 1368 C C . PRO A 1 176 ? -10.133 -13.201 -5.731 1.00 97.75 176 PRO A C 1
ATOM 1370 O O . PRO A 1 176 ? -9.986 -11.975 -5.739 1.00 97.75 176 PRO A O 1
ATOM 1373 N N . LEU A 1 177 ? -9.135 -14.054 -5.967 1.00 97.69 177 LEU A N 1
ATOM 1374 C CA . LEU A 1 177 ? -7.819 -13.651 -6.460 1.00 97.69 177 LEU A CA 1
ATOM 1375 C C . LEU A 1 177 ? -7.844 -13.682 -7.994 1.00 97.69 177 LEU A C 1
ATOM 1377 O O . LEU A 1 177 ? -8.075 -14.730 -8.593 1.00 97.69 177 LEU A O 1
ATOM 1381 N N . VAL A 1 178 ? -7.629 -12.534 -8.633 1.00 97.88 178 VAL A N 1
ATOM 1382 C CA . VAL A 1 178 ? -7.745 -12.364 -10.087 1.00 97.88 178 VAL A CA 1
ATOM 1383 C C . VAL A 1 178 ? -6.377 -12.039 -10.680 1.00 97.88 178 VAL A C 1
ATOM 1385 O O . VAL A 1 178 ? -5.861 -10.933 -10.520 1.00 97.88 178 VAL A O 1
ATOM 1388 N N . SER A 1 179 ? -5.818 -12.994 -11.425 1.00 95.62 179 SER A N 1
ATOM 1389 C CA . SER A 1 179 ? -4.599 -12.802 -12.218 1.00 95.62 179 SER A CA 1
ATOM 1390 C C . SER A 1 179 ? -4.958 -12.324 -13.626 1.00 95.62 179 SER A C 1
ATOM 1392 O O . SER A 1 179 ? -5.099 -13.125 -14.545 1.00 95.62 179 SER A O 1
ATOM 1394 N N . GLY A 1 180 ? -5.139 -11.011 -13.788 1.00 91.38 180 GLY A N 1
ATOM 1395 C CA . GLY A 1 180 ? -5.725 -10.429 -15.003 1.00 91.38 180 GLY A CA 1
ATOM 1396 C C . GLY A 1 180 ? -4.804 -10.283 -16.220 1.00 91.38 180 GLY A C 1
ATOM 1397 O O . GLY A 1 180 ? -5.297 -9.976 -17.302 1.00 91.38 180 GLY A O 1
ATOM 1398 N N . PHE A 1 181 ? -3.488 -10.461 -16.082 1.00 89.75 181 PHE A N 1
ATOM 1399 C CA . PHE A 1 181 ? -2.552 -10.237 -17.186 1.00 89.75 181 PHE A CA 1
ATOM 1400 C C . PHE A 1 181 ? -1.316 -11.140 -17.117 1.00 89.75 181 PHE A C 1
ATOM 1402 O O . PHE A 1 181 ? -0.870 -11.540 -16.043 1.00 89.75 181 PHE A O 1
ATOM 1409 N N . TYR A 1 182 ? -0.746 -11.414 -18.291 1.00 94.19 182 TYR A N 1
ATOM 1410 C CA . TYR A 1 182 ? 0.557 -12.045 -18.485 1.00 94.19 182 TYR A CA 1
ATOM 1411 C C . TYR A 1 182 ? 1.353 -11.194 -19.479 1.00 94.19 182 TYR A C 1
ATOM 1413 O O . TYR A 1 182 ? 0.856 -10.884 -20.559 1.00 94.19 182 TYR A O 1
ATOM 1421 N N . ALA A 1 183 ? 2.554 -10.765 -19.092 1.00 93.69 183 ALA A N 1
ATOM 1422 C CA . ALA A 1 183 ? 3.380 -9.850 -19.876 1.00 93.69 183 ALA A CA 1
ATOM 1423 C C . ALA A 1 183 ? 4.875 -10.042 -19.573 1.00 93.69 183 ALA A C 1
ATOM 1425 O O . ALA A 1 183 ? 5.242 -10.579 -18.526 1.00 93.69 183 ALA A O 1
ATOM 1426 N N . CYS A 1 184 ? 5.731 -9.549 -20.469 1.00 93.31 184 CYS A N 1
ATOM 1427 C CA . CYS A 1 184 ? 7.184 -9.475 -20.308 1.00 93.31 184 CYS A CA 1
ATOM 1428 C C . CYS A 1 184 ? 7.714 -8.106 -20.782 1.00 93.31 184 CYS A C 1
ATOM 1430 O O . CYS A 1 184 ? 6.948 -7.291 -21.299 1.00 93.31 184 CYS A O 1
ATOM 1432 N N . SER A 1 185 ? 8.998 -7.826 -20.529 1.00 89.56 185 SER A N 1
ATOM 1433 C CA . SER A 1 185 ? 9.692 -6.611 -21.004 1.00 89.56 185 SER A CA 1
ATOM 1434 C C . SER A 1 185 ? 10.329 -6.810 -22.371 1.00 89.56 185 SER A C 1
ATOM 1436 O O . SER A 1 185 ? 10.577 -7.984 -22.721 1.00 89.56 185 SER A O 1
#

InterPro domains:
  IPR004993 GH3 family [PTHR31901] (1-185)

Sequence (185 aa):
MELMFAKPGIETPSGLKASAVSTRAFKGSSFKAILPKLYTSPFEIIFCPDTKQSMYCQILFGLIQRDEVVMIGSIFASTVVRSIKFLENNWKELCSNIKTGQISEWITDSGCRNAASLILKPNLELADLIEDVCSCKSWEGIIRKLWPKTKYISTVCTGAMLQYTAELEFYCGGLPLVSGFYACS

Radius of gyration: 16.73 Å; chains: 1; bounding box: 44×38×43 Å

pLDDT: mean 96.05, std 2.51, range [85.31, 98.62]

Foldseek 3Di:
DEQAAFEDWDQDPVRDTGGDPSNVVCVDPVNQVCDVVQAQDHSLLNHPNPSLLSLLLRVLSCLLCLAVAQEYEYAALVVSLVSVVSCLVCLLVSLVCLQCLHHDPVNPRPSSRVVSNVRGDHDNPSSVQSCVLSVDPALFLSSCSSRVNHQAYEYPCDDPNVVNVVVCCRNNVPRHYDPPDDDDD

Organism: NCBI:txid34285

Secondary structure (DSSP, 8-state):
-B-------EE-TTSPEE--HHHHHHHSHHHHHHHHHH-SS-HHHHT-S-HHHHHHHHHHHHHHTGGG--EEEEEEHHHHHHHHHHHHHHHHHHHHHHHHT---TT---HHHHHHHHHH----HHHHHHHHHHHTSS--TTHHHHH-TT--EEEEE-SGGGGGGHHHHHHHHTSPPEE-------